Protein AF-A0A7S0F7U5-F1 (afdb_monomer_lite)

Sequence (191 aa):
EGDQEELLRTLERWCGQSCTAPDKFAILKTDSMVLAPDQVLEANNNNRLRIFSIDGSHTAEATYNDMTIAARVLVQDGIVMVDDFFAEGWPGVSEGVMRFFYNQSNLNAGAPLVPFFVGFNKVLFAREEVAGEYIDKLVSEKDVIGDDTMKLKTQTMMGKPVIVMSEEVQCRKRKRSLLPGETCPAGYQCS

Organism: NCBI:txid3032

Secondary structure (DSSP, 8-state):
---HHHHHHHHHHHH-GGGGSTTT-----S-GGG--HHHHHHHTTTPPEEEEEE-S--SHHHHHHHHHHHHHHEEEEEEEEEE-TT-TT-HHHHHHHHHHHHHGGGS--SSPEEEEEEETTEEEEEEHHHHHHHHHHHHHTTTTSS-TTEEEEEEEETTEEEEEEEE------------TTPPPPTT----

Structure (mmCIF, N/CA/C/O backbone):
data_AF-A0A7S0F7U5-F1
#
_entry.id   AF-A0A7S0F7U5-F1
#
loop_
_atom_site.group_PDB
_atom_site.id
_atom_site.type_symbol
_atom_site.label_atom_id
_atom_site.label_alt_id
_atom_site.label_comp_id
_atom_site.label_asym_id
_atom_site.label_entity_id
_atom_site.label_seq_id
_atom_site.pdbx_PDB_ins_code
_atom_site.Cartn_x
_atom_site.Cartn_y
_atom_site.Cartn_z
_atom_site.occupancy
_atom_site.B_iso_or_equiv
_atom_site.auth_seq_id
_atom_site.auth_comp_id
_atom_site.auth_asym_id
_atom_site.auth_atom_id
_atom_site.pdbx_PDB_model_num
ATOM 1 N N . GLU A 1 1 ? 17.660 3.362 -6.157 1.00 58.69 1 GLU A N 1
ATOM 2 C CA . GLU A 1 1 ? 18.216 2.423 -5.160 1.00 58.69 1 GLU A CA 1
ATOM 3 C C . GLU A 1 1 ? 17.606 1.047 -5.392 1.00 58.69 1 GLU A C 1
ATOM 5 O O . GLU A 1 1 ? 16.651 0.955 -6.155 1.00 58.69 1 GLU A O 1
ATOM 10 N N . GLY A 1 2 ? 18.196 -0.004 -4.828 1.00 71.00 2 GLY A N 1
ATOM 11 C CA . GLY A 1 2 ? 17.759 -1.389 -5.012 1.00 71.00 2 GLY A CA 1
ATOM 12 C C . GLY A 1 2 ? 18.927 -2.301 -5.379 1.00 71.00 2 GLY A C 1
ATOM 13 O O . GLY A 1 2 ? 19.623 -2.057 -6.365 1.00 71.00 2 GLY A O 1
ATOM 14 N N . ASP A 1 3 ? 19.136 -3.341 -4.576 1.00 87.12 3 ASP A N 1
ATOM 15 C CA . ASP A 1 3 ? 20.132 -4.383 -4.812 1.00 87.12 3 ASP A CA 1
ATOM 16 C C . ASP A 1 3 ? 19.409 -5.664 -5.248 1.00 87.12 3 ASP A C 1
ATOM 18 O O . ASP A 1 3 ? 18.699 -6.309 -4.473 1.00 87.12 3 ASP A O 1
ATOM 22 N N . GLN A 1 4 ? 19.554 -5.999 -6.531 1.00 89.62 4 GLN A N 1
ATOM 23 C CA . GLN A 1 4 ? 18.909 -7.169 -7.120 1.00 89.62 4 GLN A CA 1
ATOM 24 C C . GLN A 1 4 ? 19.462 -8.478 -6.541 1.00 89.62 4 GLN A C 1
ATOM 26 O O . GLN A 1 4 ? 18.709 -9.441 -6.408 1.00 89.62 4 GLN A O 1
ATOM 31 N N . GLU A 1 5 ? 20.749 -8.530 -6.196 1.00 90.94 5 GLU A N 1
ATOM 32 C CA . GLU A 1 5 ? 21.351 -9.728 -5.610 1.00 90.94 5 GLU A CA 1
ATOM 33 C C . GLU A 1 5 ? 20.807 -9.950 -4.199 1.00 90.94 5 GLU A C 1
ATOM 35 O O . GLU A 1 5 ? 20.401 -11.062 -3.856 1.00 90.94 5 GLU A O 1
ATOM 40 N N . GLU A 1 6 ? 20.701 -8.881 -3.409 1.00 92.06 6 GLU A N 1
ATOM 41 C CA . GLU A 1 6 ? 20.137 -8.944 -2.060 1.00 92.06 6 GLU A CA 1
ATOM 42 C C . GLU A 1 6 ? 18.646 -9.320 -2.063 1.00 92.06 6 GLU A C 1
ATOM 44 O O . GLU A 1 6 ? 18.212 -10.124 -1.229 1.00 92.06 6 GLU A O 1
ATOM 49 N N . LEU A 1 7 ? 17.868 -8.809 -3.026 1.00 90.44 7 LEU A N 1
ATOM 50 C CA . LEU A 1 7 ? 16.468 -9.201 -3.219 1.00 90.44 7 LEU A CA 1
ATOM 51 C C . LEU A 1 7 ? 16.350 -10.706 -3.483 1.00 90.44 7 LEU A C 1
ATOM 53 O O . LEU A 1 7 ? 15.596 -11.401 -2.801 1.00 90.44 7 LEU A O 1
ATOM 57 N N . LEU A 1 8 ? 17.115 -11.221 -4.450 1.00 90.69 8 LEU A N 1
ATOM 58 C CA . LEU A 1 8 ? 17.088 -12.640 -4.808 1.00 90.69 8 LEU A CA 1
ATOM 59 C C . LEU A 1 8 ? 17.532 -13.523 -3.636 1.00 90.69 8 LEU A C 1
ATOM 61 O O . LEU A 1 8 ? 16.884 -14.531 -3.349 1.00 90.69 8 LEU A O 1
ATOM 65 N N . ARG A 1 9 ? 18.571 -13.106 -2.903 1.00 90.44 9 ARG A N 1
ATOM 66 C CA . ARG A 1 9 ? 19.049 -13.796 -1.697 1.00 90.44 9 ARG A CA 1
ATOM 67 C C . ARG A 1 9 ? 17.982 -13.852 -0.604 1.00 90.44 9 ARG A C 1
ATOM 69 O O . ARG A 1 9 ? 17.816 -14.881 0.051 1.00 90.44 9 ARG A O 1
ATOM 76 N N . THR A 1 10 ? 17.254 -12.758 -0.399 1.00 91.25 10 THR A N 1
ATOM 77 C CA . THR A 1 10 ? 16.179 -12.676 0.600 1.00 91.25 10 THR A CA 1
ATOM 78 C C . THR A 1 10 ? 14.993 -13.558 0.216 1.00 91.25 10 THR A C 1
ATOM 80 O O . THR A 1 10 ? 14.479 -14.288 1.066 1.00 91.25 10 THR A O 1
ATOM 83 N N . LEU A 1 11 ? 14.596 -13.556 -1.059 1.00 91.19 11 LEU A N 1
ATOM 84 C CA . LEU A 1 11 ? 13.526 -14.419 -1.565 1.00 91.19 11 LEU A CA 1
ATOM 85 C C . LEU A 1 11 ? 13.870 -15.901 -1.391 1.00 91.19 11 LEU A C 1
ATOM 87 O O . LEU A 1 11 ? 13.073 -16.659 -0.833 1.00 91.19 11 LEU A O 1
ATOM 91 N N . GLU A 1 12 ? 15.077 -16.307 -1.791 1.00 89.56 12 GLU A N 1
ATOM 92 C CA . GLU A 1 12 ? 15.530 -17.689 -1.626 1.00 89.56 12 GLU A CA 1
ATOM 93 C C . GLU A 1 12 ? 15.555 -18.099 -0.148 1.00 89.56 12 GLU A C 1
ATOM 95 O O . GLU A 1 12 ? 15.107 -19.192 0.198 1.00 89.56 12 GLU A O 1
ATOM 100 N N . ARG A 1 13 ? 16.003 -17.206 0.742 1.00 92.19 13 ARG A N 1
ATOM 101 C CA . ARG A 1 13 ? 16.041 -17.467 2.185 1.00 92.19 13 ARG A CA 1
ATOM 102 C C . ARG A 1 13 ? 14.657 -17.722 2.786 1.00 92.19 13 ARG A C 1
ATOM 104 O O . ARG A 1 13 ? 14.538 -18.604 3.633 1.00 92.19 13 ARG A O 1
ATOM 111 N N . TRP A 1 14 ? 13.647 -16.933 2.419 1.00 91.56 14 TRP A N 1
ATOM 112 C CA . TRP A 1 14 ? 12.347 -16.956 3.102 1.00 91.56 14 TRP A CA 1
ATOM 113 C C . TRP A 1 14 ? 11.306 -17.861 2.453 1.00 91.56 14 TRP A C 1
ATOM 115 O O . TRP A 1 14 ? 10.439 -18.369 3.160 1.00 91.56 14 TRP A O 1
ATOM 125 N N . CYS A 1 15 ? 11.378 -18.091 1.142 1.00 88.75 15 CYS A N 1
ATOM 126 C CA . CYS A 1 15 ? 10.391 -18.923 0.454 1.00 88.75 15 CYS A CA 1
ATOM 127 C C . CYS A 1 15 ? 10.995 -19.954 -0.518 1.00 88.75 15 CYS A C 1
ATOM 129 O O . CYS A 1 15 ? 10.269 -20.723 -1.155 1.00 88.75 15 CYS A O 1
ATOM 131 N N . GLY A 1 16 ? 12.328 -20.054 -0.557 1.00 89.31 16 GLY A N 1
ATOM 132 C CA . GLY A 1 16 ? 13.061 -21.063 -1.314 1.00 89.31 16 GLY A CA 1
ATOM 133 C C . GLY A 1 16 ? 13.191 -20.742 -2.803 1.00 89.31 16 GLY A C 1
ATOM 134 O O . GLY A 1 16 ? 12.569 -19.826 -3.337 1.00 89.31 16 GLY A O 1
ATOM 135 N N . GLN A 1 17 ? 13.976 -21.559 -3.508 1.00 83.62 17 GLN A N 1
ATOM 136 C CA . GLN A 1 17 ? 14.249 -21.387 -4.945 1.00 83.62 17 GLN A CA 1
ATOM 137 C C . GLN A 1 17 ? 12.994 -21.449 -5.824 1.00 83.62 17 GLN A C 1
ATOM 139 O O . GLN A 1 17 ? 12.969 -20.906 -6.921 1.00 83.62 17 GLN A O 1
ATOM 144 N N . SER A 1 18 ? 11.923 -22.089 -5.349 1.00 86.81 18 SER A N 1
ATOM 145 C CA . SER A 1 18 ? 10.677 -22.179 -6.114 1.00 86.81 18 SER A CA 1
ATOM 146 C C . SER A 1 18 ? 9.977 -20.829 -6.299 1.00 86.81 18 SER A C 1
ATOM 148 O O . SER A 1 18 ? 9.147 -20.711 -7.195 1.00 86.81 18 SER A O 1
ATOM 150 N N . CYS A 1 19 ? 10.294 -19.823 -5.477 1.00 86.25 19 CYS A N 1
ATOM 151 C CA . CYS A 1 19 ? 9.738 -18.480 -5.608 1.00 86.25 19 CYS A CA 1
ATOM 152 C C . CYS A 1 19 ? 10.358 -17.672 -6.731 1.00 86.25 19 CYS A C 1
ATOM 154 O O . CYS A 1 19 ? 9.681 -16.827 -7.292 1.00 86.25 19 CYS A O 1
ATOM 156 N N . THR A 1 20 ? 11.626 -17.912 -7.058 1.00 86.19 20 THR A N 1
ATOM 157 C CA . THR A 1 20 ? 12.324 -17.192 -8.130 1.00 86.19 20 THR A CA 1
ATOM 158 C C . THR A 1 20 ? 12.076 -17.825 -9.500 1.00 86.19 20 THR A C 1
ATOM 160 O O . THR A 1 20 ? 12.697 -17.433 -10.488 1.00 86.19 20 THR A O 1
ATOM 163 N N . ALA A 1 21 ? 11.159 -18.797 -9.575 1.00 87.31 21 ALA A N 1
ATOM 164 C CA . ALA A 1 21 ? 10.726 -19.396 -10.825 1.00 87.31 21 ALA A CA 1
ATOM 165 C C . ALA A 1 21 ? 10.066 -18.329 -11.729 1.00 87.31 21 ALA A C 1
ATOM 167 O O . ALA A 1 21 ? 9.262 -17.534 -11.233 1.00 87.31 21 ALA A O 1
ATOM 168 N N . PRO A 1 22 ? 10.365 -18.301 -13.043 1.00 83.88 22 PRO A N 1
ATOM 169 C CA . PRO A 1 22 ? 9.882 -17.245 -13.941 1.00 83.88 22 PRO A CA 1
ATOM 170 C C . PRO A 1 22 ? 8.355 -17.117 -14.049 1.00 83.88 22 PRO A C 1
ATOM 172 O O . PRO A 1 22 ? 7.857 -16.068 -14.436 1.00 83.88 22 PRO A O 1
ATOM 175 N N . ASP A 1 23 ? 7.603 -18.172 -13.727 1.00 86.81 23 ASP A N 1
ATOM 176 C CA . ASP A 1 23 ? 6.135 -18.176 -13.705 1.00 86.81 23 ASP A CA 1
ATOM 177 C C . ASP A 1 23 ? 5.541 -17.561 -12.424 1.00 86.81 23 ASP A C 1
ATOM 179 O O . ASP A 1 23 ? 4.348 -17.261 -12.381 1.00 86.81 23 ASP A O 1
ATOM 183 N N . LYS A 1 24 ? 6.362 -17.372 -11.384 1.00 87.19 24 LYS A N 1
ATOM 184 C CA . LYS A 1 24 ? 5.958 -16.855 -10.066 1.00 87.19 24 LYS A CA 1
ATOM 185 C C . LYS A 1 24 ? 6.590 -15.517 -9.713 1.00 87.19 24 LYS A C 1
ATOM 187 O O . LYS A 1 24 ? 6.089 -14.836 -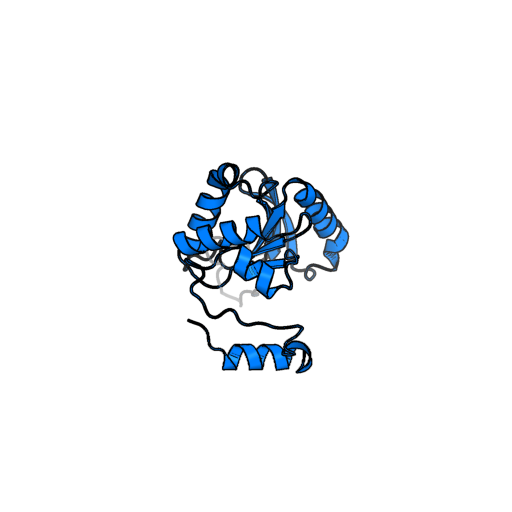8.820 1.00 87.19 24 LYS A O 1
ATOM 192 N N . PHE A 1 25 ? 7.680 -15.149 -10.382 1.00 90.88 25 PHE A N 1
ATOM 193 C CA . PHE A 1 25 ? 8.434 -13.947 -10.073 1.00 90.88 25 PHE A CA 1
ATOM 194 C C . PHE A 1 25 ? 8.944 -13.254 -11.331 1.00 90.88 25 PHE A C 1
ATOM 196 O O . PHE A 1 25 ? 9.586 -13.858 -12.190 1.00 90.88 25 PHE A O 1
ATOM 203 N N . ALA A 1 26 ? 8.695 -11.950 -11.389 1.00 90.19 26 ALA A N 1
ATOM 204 C CA . ALA A 1 26 ? 9.168 -11.065 -12.437 1.00 90.19 26 ALA A CA 1
ATOM 205 C C . ALA A 1 26 ? 9.727 -9.783 -11.812 1.00 90.19 26 ALA A C 1
ATOM 207 O O . ALA A 1 26 ? 9.174 -9.258 -10.846 1.00 90.19 26 ALA A O 1
ATOM 208 N N . ILE A 1 27 ? 10.813 -9.265 -12.390 1.00 91.25 27 ILE A N 1
ATOM 209 C CA . ILE A 1 27 ? 11.371 -7.955 -12.041 1.00 91.25 27 ILE A CA 1
ATOM 210 C C . ILE A 1 27 ? 11.101 -7.006 -13.201 1.00 91.25 27 ILE A C 1
ATOM 212 O O . ILE A 1 27 ? 11.646 -7.171 -14.293 1.00 91.25 27 ILE A O 1
ATOM 216 N N . LEU A 1 28 ? 10.305 -5.975 -12.942 1.00 91.69 28 LEU A N 1
ATOM 217 C CA . LEU A 1 28 ? 10.129 -4.854 -13.856 1.00 91.69 28 LEU A CA 1
ATOM 218 C C . LEU A 1 28 ? 11.135 -3.761 -13.506 1.00 91.69 28 LEU A C 1
ATOM 220 O O . LEU A 1 28 ? 10.914 -2.954 -12.607 1.00 91.69 28 LEU A O 1
ATOM 224 N N . LYS A 1 29 ? 12.268 -3.735 -14.211 1.00 91.56 29 LYS A N 1
ATOM 225 C CA . LYS A 1 29 ? 13.300 -2.713 -14.001 1.00 91.56 29 LYS A CA 1
ATOM 226 C C . LYS A 1 29 ? 12.930 -1.421 -14.729 1.00 91.56 29 LYS A C 1
ATOM 228 O O . LYS A 1 29 ? 13.337 -1.208 -15.869 1.00 91.56 29 LYS A O 1
ATOM 233 N N . THR A 1 30 ? 12.172 -0.562 -14.061 1.00 90.94 30 THR A N 1
ATOM 234 C CA . THR A 1 30 ? 11.801 0.771 -14.549 1.00 90.94 30 THR A CA 1
ATOM 235 C C . THR A 1 30 ? 11.653 1.749 -13.387 1.00 90.94 30 THR A C 1
ATOM 237 O O . THR A 1 30 ? 11.480 1.335 -12.244 1.00 90.94 30 THR A O 1
ATOM 240 N N . ASP A 1 31 ? 11.714 3.045 -13.684 1.00 91.00 31 ASP A N 1
ATOM 241 C CA . ASP A 1 31 ? 11.238 4.083 -12.769 1.00 91.00 31 ASP A CA 1
ATOM 242 C C . ASP A 1 31 ? 9.707 3.984 -12.666 1.00 91.00 31 ASP A C 1
ATOM 244 O O . ASP A 1 31 ? 9.021 3.882 -13.692 1.00 91.00 31 ASP A O 1
ATOM 248 N N . SER A 1 32 ? 9.167 3.978 -11.444 1.00 88.62 32 SER A N 1
ATOM 249 C CA . SER A 1 32 ? 7.722 3.892 -11.235 1.00 88.62 32 SER A CA 1
ATOM 250 C C . SER A 1 32 ? 7.001 5.126 -11.780 1.00 88.62 32 SER A C 1
ATOM 252 O O . SER A 1 32 ? 5.876 5.002 -12.259 1.00 88.62 32 SER A O 1
ATOM 254 N N . MET A 1 33 ? 7.673 6.282 -11.851 1.00 93.75 33 MET A N 1
ATOM 255 C CA . MET A 1 33 ? 7.132 7.525 -12.417 1.00 93.75 33 MET A CA 1
ATOM 256 C C . MET A 1 33 ? 6.761 7.424 -13.900 1.00 93.75 33 MET A C 1
ATOM 258 O O . MET A 1 33 ? 5.997 8.249 -14.401 1.00 93.75 33 MET A O 1
ATOM 262 N N . VAL A 1 34 ? 7.301 6.434 -14.615 1.00 94.69 34 VAL A N 1
ATOM 263 C CA . VAL A 1 34 ? 6.966 6.160 -16.022 1.00 94.69 34 VAL A CA 1
ATOM 264 C C . VAL A 1 34 ? 6.301 4.797 -16.215 1.00 94.69 34 VAL A C 1
ATOM 266 O O . VAL A 1 34 ? 5.977 4.434 -17.345 1.00 94.69 34 VAL A O 1
ATOM 269 N N . LEU A 1 35 ? 6.092 4.041 -15.134 1.00 94.06 35 LEU A N 1
ATOM 270 C CA . LEU A 1 35 ? 5.441 2.739 -15.163 1.00 94.06 35 LEU A CA 1
ATOM 271 C C . LEU A 1 35 ? 3.939 2.915 -15.407 1.00 94.06 35 LEU A C 1
ATOM 273 O O . LEU A 1 35 ? 3.222 3.525 -14.614 1.00 94.06 35 LEU A O 1
ATOM 277 N N . ALA A 1 36 ? 3.444 2.347 -16.502 1.00 94.62 36 ALA A N 1
ATOM 278 C CA . ALA A 1 36 ? 2.022 2.351 -16.804 1.00 94.62 36 ALA A CA 1
ATOM 279 C C . ALA A 1 36 ? 1.294 1.189 -16.095 1.00 94.62 36 ALA A C 1
ATOM 281 O O . ALA A 1 36 ? 1.849 0.093 -15.981 1.00 94.62 36 ALA A O 1
ATOM 282 N N . PRO A 1 37 ? 0.019 1.368 -15.690 1.00 95.50 37 PRO A N 1
ATOM 283 C CA . PRO A 1 37 ? -0.805 0.293 -15.128 1.00 95.50 37 PRO A CA 1
ATOM 284 C C . PRO A 1 37 ? -0.853 -0.972 -15.995 1.00 95.50 37 PRO A C 1
ATOM 286 O O . PRO A 1 37 ? -0.790 -2.077 -15.463 1.00 95.50 37 PRO A O 1
ATOM 289 N N . ASP A 1 38 ? -0.912 -0.820 -17.319 1.00 96.12 38 ASP A N 1
ATOM 290 C CA . ASP A 1 38 ? -0.981 -1.954 -18.245 1.00 96.12 38 ASP A CA 1
ATOM 291 C C . ASP A 1 38 ? 0.293 -2.803 -18.201 1.00 96.12 38 ASP A C 1
ATOM 293 O O . ASP A 1 38 ? 0.203 -4.024 -18.203 1.00 96.12 38 ASP A O 1
ATOM 297 N N . GLN A 1 39 ? 1.469 -2.190 -18.025 1.00 96.06 39 GLN A N 1
ATOM 298 C CA . GLN A 1 39 ? 2.730 -2.930 -17.884 1.00 96.06 39 GLN A CA 1
ATOM 299 C C . GLN A 1 39 ? 2.751 -3.787 -16.610 1.00 96.06 39 GLN A C 1
ATOM 301 O O . GLN A 1 39 ? 3.310 -4.882 -16.602 1.00 96.06 39 GLN A O 1
ATOM 306 N N . VAL A 1 40 ? 2.123 -3.309 -15.530 1.00 95.75 40 VAL A N 1
ATOM 307 C CA . VAL A 1 40 ? 1.974 -4.080 -14.285 1.00 95.75 40 VAL A CA 1
ATOM 308 C C . VAL A 1 40 ? 1.025 -5.260 -14.489 1.00 95.75 40 VAL A C 1
ATOM 310 O O . VAL A 1 40 ? 1.305 -6.362 -14.021 1.00 95.75 40 VAL A O 1
ATOM 313 N N . LEU A 1 41 ? -0.085 -5.049 -15.201 1.00 96.12 41 LEU A N 1
ATOM 314 C CA . LEU A 1 41 ? -1.035 -6.116 -15.514 1.00 96.12 41 LEU A CA 1
ATOM 315 C C . LEU A 1 41 ? -0.407 -7.162 -16.438 1.00 96.12 41 LEU A C 1
ATOM 317 O O . LEU A 1 41 ? -0.502 -8.349 -16.140 1.00 96.12 41 LEU A O 1
ATOM 321 N N . GLU A 1 42 ? 0.275 -6.746 -17.503 1.00 94.88 42 GLU A N 1
ATOM 322 C CA . GLU A 1 42 ? 0.990 -7.630 -18.431 1.00 94.88 42 GLU A CA 1
ATOM 323 C C . GLU A 1 42 ? 1.996 -8.518 -17.692 1.00 94.88 42 GLU A C 1
ATOM 325 O O . GLU A 1 42 ? 2.011 -9.734 -17.888 1.00 94.88 42 GLU A O 1
ATOM 330 N N . ALA A 1 43 ? 2.766 -7.937 -16.767 1.00 92.94 43 ALA A N 1
ATOM 331 C CA . ALA A 1 43 ? 3.704 -8.678 -15.928 1.00 92.94 43 ALA A CA 1
ATOM 332 C C . ALA A 1 43 ? 3.031 -9.693 -14.991 1.00 92.94 43 ALA A C 1
ATOM 334 O O . ALA A 1 43 ? 3.670 -10.651 -14.563 1.00 92.94 43 ALA A O 1
ATOM 335 N N . ASN A 1 44 ? 1.742 -9.509 -14.695 1.00 93.75 44 ASN A N 1
ATOM 336 C CA . ASN A 1 44 ? 0.927 -10.413 -13.890 1.00 93.75 44 ASN A CA 1
ATOM 337 C C . ASN A 1 44 ? -0.073 -11.224 -14.742 1.00 93.75 44 ASN A C 1
ATOM 339 O O . ASN A 1 44 ? -1.192 -11.519 -14.312 1.00 93.75 44 ASN A O 1
ATOM 343 N N . ASN A 1 45 ? 0.305 -11.588 -15.972 1.00 93.31 45 ASN A N 1
ATOM 344 C CA . ASN A 1 45 ? -0.530 -12.373 -16.891 1.00 93.31 45 ASN A CA 1
ATOM 345 C C . ASN A 1 45 ? -1.909 -11.736 -17.154 1.00 93.31 45 ASN A C 1
ATOM 347 O O . ASN A 1 45 ? -2.921 -12.432 -17.243 1.00 93.31 45 ASN A O 1
ATOM 351 N N . ASN A 1 46 ? -1.953 -10.406 -17.239 1.00 95.31 46 ASN A N 1
ATOM 352 C CA . ASN A 1 46 ? -3.154 -9.577 -17.372 1.00 95.31 46 ASN A CA 1
ATOM 353 C C . ASN A 1 46 ? -4.169 -9.719 -16.224 1.00 95.31 46 ASN A C 1
ATOM 355 O O . ASN A 1 46 ? -5.328 -9.325 -16.362 1.00 95.31 46 ASN A O 1
ATOM 359 N N . ASN A 1 47 ? -3.744 -10.250 -15.074 1.00 95.56 47 ASN A N 1
ATOM 360 C CA . ASN A 1 47 ? -4.576 -10.330 -13.881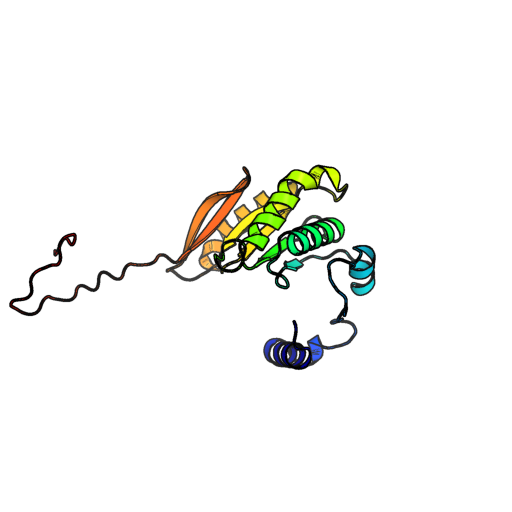 1.00 95.56 47 ASN A CA 1
ATOM 361 C C . ASN A 1 47 ? -4.366 -9.110 -12.986 1.00 95.56 47 ASN A C 1
ATOM 363 O O . ASN A 1 47 ? -3.255 -8.610 -12.805 1.00 95.56 47 ASN A O 1
ATOM 367 N N . ARG A 1 48 ? -5.451 -8.670 -12.355 1.00 96.81 48 ARG A N 1
ATOM 368 C CA . ARG A 1 48 ? -5.417 -7.636 -11.319 1.00 96.81 48 ARG A CA 1
ATOM 369 C C . ARG A 1 48 ? -4.754 -8.149 -10.036 1.00 96.81 48 ARG A C 1
ATOM 371 O O . ARG A 1 48 ? -4.765 -9.346 -9.750 1.00 96.81 48 ARG A O 1
ATOM 378 N N . LEU A 1 49 ? -4.205 -7.230 -9.246 1.00 97.38 49 LEU A N 1
ATOM 379 C CA . LEU A 1 49 ? -3.408 -7.545 -8.059 1.00 97.38 49 LEU A CA 1
ATOM 380 C C . LEU A 1 49 ? -4.262 -7.670 -6.793 1.00 97.38 49 LEU A C 1
ATOM 382 O O . LEU A 1 49 ? -5.165 -6.865 -6.564 1.00 97.38 49 LEU A O 1
ATOM 386 N N . ARG A 1 50 ? -3.938 -8.666 -5.954 1.00 97.75 50 ARG A N 1
ATOM 387 C CA . ARG A 1 50 ? -4.518 -8.868 -4.611 1.00 97.75 50 ARG A CA 1
ATOM 388 C C . ARG A 1 50 ? -3.854 -8.002 -3.546 1.00 97.75 50 ARG A C 1
ATOM 390 O O . ARG A 1 50 ? -4.524 -7.552 -2.624 1.00 97.75 50 ARG A O 1
ATOM 397 N N . ILE A 1 51 ? -2.545 -7.812 -3.662 1.00 97.75 51 ILE A N 1
ATOM 398 C CA . ILE A 1 51 ? -1.723 -7.044 -2.731 1.00 97.75 51 ILE A CA 1
ATOM 399 C C . ILE A 1 51 ? -0.801 -6.154 -3.561 1.00 97.75 51 ILE A C 1
ATOM 401 O O . ILE A 1 51 ? -0.227 -6.618 -4.546 1.00 97.75 51 ILE A O 1
ATOM 405 N N . PHE A 1 52 ? -0.667 -4.893 -3.160 1.00 97.88 52 PHE A N 1
ATOM 406 C CA . PHE A 1 52 ? 0.266 -3.933 -3.739 1.00 97.88 52 PHE A CA 1
ATOM 407 C C . PHE A 1 52 ? 1.041 -3.261 -2.603 1.00 97.88 52 PHE A C 1
ATOM 409 O O . PHE A 1 52 ? 0.429 -2.605 -1.768 1.00 97.88 52 PHE A O 1
ATOM 416 N N . SER A 1 53 ? 2.362 -3.417 -2.553 1.00 97.38 53 SER A N 1
ATOM 417 C CA . SER A 1 53 ? 3.208 -2.751 -1.553 1.00 97.38 53 SER A CA 1
ATOM 418 C C . SER A 1 53 ? 3.894 -1.535 -2.169 1.00 97.38 53 SER A C 1
ATOM 420 O O . SER A 1 53 ? 4.409 -1.630 -3.281 1.00 97.38 53 SER A O 1
ATOM 422 N N . ILE A 1 54 ? 3.907 -0.415 -1.451 1.00 97.25 54 ILE A N 1
ATOM 423 C CA . ILE A 1 54 ? 4.580 0.833 -1.817 1.00 97.25 54 ILE A CA 1
ATOM 424 C C . ILE A 1 54 ? 5.641 1.099 -0.748 1.00 97.25 54 ILE A C 1
ATOM 426 O O . ILE A 1 54 ? 5.305 1.433 0.387 1.00 97.25 54 ILE A O 1
ATOM 430 N N . ASP A 1 55 ? 6.898 0.880 -1.128 1.00 93.38 55 ASP A N 1
ATOM 431 C CA . ASP A 1 55 ? 8.091 0.933 -0.271 1.00 93.38 55 ASP A CA 1
ATOM 432 C C . ASP A 1 55 ? 9.331 1.141 -1.164 1.00 93.38 55 ASP A C 1
ATOM 434 O O . ASP A 1 55 ? 10.113 0.226 -1.417 1.00 93.38 55 ASP A O 1
ATOM 438 N N . GLY A 1 56 ? 9.417 2.296 -1.829 1.00 81.81 56 GLY A N 1
ATOM 439 C CA . GLY A 1 56 ? 10.449 2.515 -2.854 1.00 81.81 56 GLY A CA 1
ATOM 440 C C . GLY A 1 56 ? 11.017 3.925 -2.915 1.00 81.81 56 GLY A C 1
ATOM 441 O O . GLY A 1 56 ? 12.216 4.091 -3.125 1.00 81.81 56 GLY A O 1
ATOM 442 N N . SER A 1 57 ? 10.178 4.947 -2.749 1.00 81.62 57 SER A N 1
ATOM 443 C CA . SER A 1 57 ? 10.593 6.350 -2.759 1.00 81.62 57 SER A CA 1
ATOM 444 C C . SER A 1 57 ? 10.009 7.083 -1.559 1.00 81.62 57 SER A C 1
ATOM 446 O O . SER A 1 57 ? 8.954 6.727 -1.047 1.00 81.62 57 SER A O 1
ATOM 448 N N . HIS A 1 58 ? 10.680 8.156 -1.150 1.00 92.06 58 HIS A N 1
ATOM 449 C CA . HIS A 1 58 ? 10.290 8.992 -0.014 1.00 92.06 58 HIS A CA 1
ATOM 450 C C . HIS A 1 58 ? 9.728 10.356 -0.449 1.00 92.06 58 HIS A C 1
ATOM 452 O O . HIS A 1 58 ? 9.638 11.289 0.354 1.00 92.06 58 HIS A O 1
ATOM 458 N N . THR A 1 59 ? 9.388 10.504 -1.736 1.00 95.94 59 THR A N 1
ATOM 459 C CA . THR A 1 59 ? 8.847 11.746 -2.309 1.00 95.94 59 THR A CA 1
ATOM 460 C C . THR A 1 59 ? 7.332 11.688 -2.485 1.00 95.94 59 THR A C 1
ATOM 462 O O . THR A 1 59 ? 6.736 10.622 -2.675 1.00 95.94 59 THR A O 1
ATOM 465 N N . ALA A 1 60 ? 6.700 12.863 -2.458 1.00 97.75 60 ALA A N 1
ATOM 466 C CA . ALA A 1 60 ? 5.259 12.994 -2.641 1.00 97.75 60 ALA A CA 1
ATOM 467 C C . ALA A 1 60 ? 4.815 12.627 -4.058 1.00 97.75 60 ALA A C 1
ATOM 469 O O . ALA A 1 60 ? 3.772 12.003 -4.237 1.00 97.75 60 ALA A O 1
ATOM 470 N N . GLU A 1 61 ? 5.606 12.995 -5.064 1.00 97.50 61 GLU A N 1
ATOM 471 C CA . GLU A 1 61 ? 5.322 12.741 -6.476 1.00 97.50 61 GLU A CA 1
ATOM 472 C C . GLU A 1 61 ? 5.324 11.241 -6.780 1.00 97.50 61 GLU A C 1
ATOM 474 O O . GLU A 1 61 ? 4.375 10.746 -7.389 1.00 97.50 61 GLU A O 1
ATOM 479 N N . ALA A 1 62 ? 6.341 10.521 -6.296 1.00 96.62 62 ALA A N 1
ATOM 480 C CA . ALA A 1 62 ? 6.445 9.077 -6.480 1.00 96.62 62 ALA A CA 1
ATOM 481 C C . ALA A 1 62 ? 5.321 8.347 -5.745 1.00 96.62 62 ALA A C 1
ATOM 483 O O . ALA A 1 62 ? 4.588 7.580 -6.359 1.00 96.62 62 ALA A O 1
ATOM 484 N N . THR A 1 63 ? 5.090 8.675 -4.472 1.00 97.69 63 THR A N 1
ATOM 485 C CA . THR A 1 63 ? 4.030 8.029 -3.685 1.00 97.69 63 THR A CA 1
ATOM 486 C C . THR A 1 63 ? 2.641 8.270 -4.286 1.00 97.69 63 THR A C 1
ATOM 488 O O . THR A 1 63 ? 1.823 7.355 -4.368 1.00 97.69 63 THR A O 1
ATOM 491 N N . TYR A 1 64 ? 2.361 9.490 -4.759 1.00 97.62 64 TYR A N 1
ATOM 492 C CA . TYR A 1 64 ? 1.115 9.802 -5.465 1.00 97.62 64 TYR A CA 1
ATOM 493 C C . TYR A 1 64 ? 0.942 8.951 -6.733 1.00 97.62 64 TYR A C 1
ATOM 495 O O . TYR A 1 64 ? -0.149 8.434 -7.009 1.00 97.62 64 TYR A O 1
ATOM 503 N N . ASN A 1 65 ? 2.012 8.823 -7.518 1.00 97.31 65 ASN A N 1
ATOM 504 C CA . ASN A 1 65 ? 2.017 8.037 -8.741 1.00 97.31 65 ASN A CA 1
ATOM 505 C C . ASN A 1 65 ? 1.813 6.541 -8.449 1.00 97.31 65 ASN A C 1
ATOM 507 O O . ASN A 1 65 ? 0.946 5.914 -9.057 1.00 97.31 65 ASN A O 1
ATOM 511 N N . ASP A 1 66 ? 2.515 5.997 -7.459 1.00 97.44 66 ASP A N 1
ATOM 512 C CA . ASP A 1 66 ? 2.414 4.591 -7.063 1.00 97.44 66 ASP A CA 1
ATOM 513 C C . ASP A 1 66 ? 1.005 4.256 -6.550 1.00 97.44 66 ASP A C 1
ATOM 515 O O . ASP A 1 66 ? 0.412 3.261 -6.970 1.00 97.44 66 ASP A O 1
ATOM 519 N N . MET A 1 67 ? 0.401 5.134 -5.739 1.00 97.88 67 MET A N 1
ATOM 520 C CA . MET A 1 67 ? -1.003 5.009 -5.321 1.00 97.88 67 MET A CA 1
ATOM 521 C C . MET A 1 67 ? -1.966 5.033 -6.517 1.00 97.88 67 MET A C 1
ATOM 523 O O . MET A 1 67 ? -2.942 4.279 -6.555 1.00 97.88 67 MET A O 1
ATOM 527 N N . THR A 1 68 ? -1.688 5.871 -7.521 1.00 97.12 68 THR A N 1
ATOM 528 C CA . THR A 1 68 ? -2.484 5.959 -8.756 1.00 97.12 68 THR A CA 1
ATOM 529 C C . THR A 1 68 ? -2.398 4.673 -9.579 1.00 97.12 68 THR A C 1
ATOM 531 O O . THR A 1 68 ? -3.422 4.195 -10.078 1.00 97.12 68 THR A O 1
ATOM 534 N N . ILE A 1 69 ? -1.203 4.090 -9.706 1.00 97.06 69 ILE A N 1
ATOM 535 C CA . ILE A 1 69 ? -0.999 2.795 -10.365 1.00 97.06 69 ILE A CA 1
ATOM 536 C C . ILE A 1 69 ? -1.745 1.710 -9.593 1.00 97.06 69 ILE A C 1
ATOM 538 O O . ILE A 1 69 ? -2.573 1.013 -10.185 1.00 97.06 69 ILE A O 1
ATOM 542 N N . ALA A 1 70 ? -1.524 1.618 -8.278 1.00 97.50 70 ALA A N 1
ATOM 543 C CA . ALA A 1 70 ? -2.158 0.634 -7.409 1.00 97.50 70 ALA A CA 1
ATOM 544 C C . ALA A 1 70 ? -3.684 0.668 -7.559 1.00 97.50 70 ALA A C 1
ATOM 546 O O . ALA A 1 70 ? -4.300 -0.353 -7.865 1.00 97.50 70 ALA A O 1
ATOM 547 N N . ALA A 1 71 ? -4.295 1.854 -7.483 1.00 97.38 71 ALA A N 1
ATOM 548 C CA . ALA A 1 71 ? -5.733 2.028 -7.670 1.00 97.38 71 ALA A CA 1
ATOM 549 C C . ALA A 1 71 ? -6.246 1.528 -9.032 1.00 97.38 71 ALA A C 1
ATOM 551 O O . ALA A 1 71 ? -7.398 1.117 -9.134 1.00 97.38 71 ALA A O 1
ATOM 552 N N . ARG A 1 72 ? -5.438 1.534 -10.096 1.00 96.88 72 ARG A N 1
ATOM 553 C CA . ARG A 1 72 ? -5.876 1.084 -11.429 1.00 96.88 72 ARG A CA 1
ATOM 554 C C . ARG A 1 72 ? -5.744 -0.418 -11.635 1.00 96.88 72 ARG A C 1
ATOM 556 O O . ARG A 1 72 ? -6.542 -0.985 -12.383 1.00 96.88 72 ARG A O 1
ATOM 563 N N . VAL A 1 73 ? -4.800 -1.065 -10.958 1.00 97.12 73 VAL A N 1
ATOM 564 C CA . VAL A 1 73 ? -4.468 -2.486 -11.172 1.00 97.12 73 VAL A CA 1
ATOM 565 C C . VAL A 1 73 ? -5.018 -3.422 -10.096 1.00 97.12 73 VAL A C 1
ATOM 567 O O . VAL A 1 73 ? -5.020 -4.636 -10.288 1.00 97.12 73 VAL A O 1
ATOM 570 N N . LEU A 1 74 ? -5.508 -2.890 -8.976 1.00 97.69 74 LEU A N 1
ATOM 571 C CA . LEU A 1 74 ? -6.050 -3.688 -7.875 1.00 97.69 74 LEU A CA 1
ATOM 572 C C . LEU A 1 74 ? -7.373 -4.376 -8.249 1.00 97.69 74 LEU A C 1
ATOM 574 O O . LEU A 1 74 ? -8.179 -3.825 -9.012 1.00 97.69 74 LEU A O 1
ATOM 578 N N . VAL A 1 75 ? -7.620 -5.558 -7.680 1.00 97.25 75 VAL A N 1
ATOM 579 C CA . VAL A 1 75 ? -8.969 -6.154 -7.626 1.00 97.25 75 VAL A CA 1
ATOM 580 C C . VAL A 1 75 ? -9.864 -5.397 -6.631 1.00 97.25 75 VAL A C 1
ATOM 582 O O . VAL A 1 75 ? -9.403 -4.500 -5.922 1.00 97.25 75 VAL A O 1
ATOM 585 N N . GLN A 1 76 ? -11.151 -5.755 -6.571 1.00 96.06 76 GLN A N 1
ATOM 586 C CA . GLN A 1 76 ? -12.102 -5.133 -5.644 1.00 96.06 76 GLN A CA 1
ATOM 587 C C . GLN A 1 76 ? -11.756 -5.410 -4.172 1.00 96.06 76 GLN A C 1
ATOM 589 O O . GLN A 1 76 ? -11.794 -4.503 -3.349 1.00 96.06 76 GLN A O 1
ATOM 594 N N . ASP A 1 77 ? -11.362 -6.643 -3.857 1.00 97.00 77 ASP A N 1
ATOM 595 C CA . ASP A 1 77 ? -10.977 -7.126 -2.525 1.00 97.00 77 ASP A CA 1
ATOM 596 C C . ASP A 1 77 ? -9.446 -7.192 -2.359 1.00 97.00 77 ASP A C 1
ATOM 598 O O . ASP A 1 77 ? -8.880 -8.162 -1.836 1.00 97.00 77 ASP A O 1
ATOM 602 N N . GLY A 1 78 ? -8.757 -6.190 -2.905 1.00 97.94 78 GLY A N 1
ATOM 603 C CA . GLY A 1 78 ? -7.308 -6.072 -2.826 1.00 97.94 78 GLY A CA 1
ATOM 604 C C . GLY A 1 78 ? -6.872 -5.035 -1.799 1.00 97.94 78 GLY A C 1
ATOM 605 O O . GLY A 1 78 ? -7.639 -4.146 -1.423 1.00 97.94 78 GLY A O 1
ATOM 606 N N . ILE A 1 79 ? -5.617 -5.149 -1.366 1.00 98.56 79 ILE A N 1
ATOM 607 C CA . ILE A 1 79 ? -5.019 -4.306 -0.328 1.00 98.56 79 ILE A CA 1
ATOM 608 C C . ILE A 1 79 ? -3.803 -3.574 -0.895 1.00 98.56 79 ILE A C 1
ATOM 610 O O . ILE A 1 79 ? -2.934 -4.190 -1.513 1.00 98.56 79 ILE A O 1
ATOM 614 N N . VAL A 1 80 ? -3.721 -2.271 -0.641 1.00 98.56 80 VAL A N 1
ATOM 615 C CA . VAL A 1 80 ? -2.506 -1.476 -0.848 1.00 98.56 80 VAL A CA 1
ATOM 616 C C . VAL A 1 80 ? -1.845 -1.244 0.505 1.00 98.56 80 VAL A C 1
ATOM 618 O O . VAL A 1 80 ? -2.504 -0.807 1.444 1.00 98.56 80 VAL A O 1
ATOM 621 N N . MET A 1 81 ? -0.560 -1.552 0.616 1.00 98.38 81 MET A N 1
ATOM 622 C CA . MET A 1 81 ? 0.252 -1.361 1.814 1.00 98.38 81 MET A CA 1
ATOM 623 C C . MET A 1 81 ? 1.235 -0.233 1.534 1.00 98.38 81 MET A C 1
ATOM 625 O O . MET A 1 81 ? 2.041 -0.347 0.617 1.00 98.38 81 MET A O 1
ATOM 629 N N . VAL A 1 82 ? 1.160 0.849 2.299 1.00 98.31 82 VAL A N 1
ATOM 630 C CA . VAL A 1 82 ? 2.096 1.972 2.198 1.00 98.31 82 VAL A CA 1
ATOM 631 C C . VAL A 1 82 ? 3.001 1.928 3.417 1.00 98.31 82 VAL A C 1
ATOM 633 O O . VAL A 1 82 ? 2.493 2.014 4.541 1.00 98.31 82 VAL A O 1
ATOM 636 N N . ASP A 1 83 ? 4.305 1.754 3.208 1.00 96.56 83 ASP A N 1
ATOM 637 C CA . ASP A 1 83 ? 5.286 1.899 4.285 1.00 96.56 83 ASP A CA 1
ATOM 638 C C . ASP A 1 83 ? 5.498 3.380 4.609 1.00 96.56 83 ASP A C 1
ATOM 640 O O . ASP A 1 83 ? 5.126 4.252 3.828 1.00 96.56 83 ASP A O 1
ATOM 644 N N . ASP A 1 84 ? 6.061 3.683 5.774 1.00 95.50 84 ASP A N 1
ATOM 645 C CA . ASP A 1 84 ? 6.653 4.996 6.067 1.00 95.50 84 ASP A CA 1
ATOM 646 C C . ASP A 1 84 ? 5.716 6.203 6.106 1.00 95.50 84 ASP A C 1
ATOM 648 O O . ASP A 1 84 ? 6.153 7.345 6.253 1.00 95.50 84 ASP A O 1
ATOM 652 N N . PHE A 1 85 ? 4.404 5.971 6.085 1.00 96.69 85 PHE A N 1
ATOM 653 C CA . PHE A 1 85 ? 3.411 7.043 6.129 1.00 96.69 85 PHE A CA 1
ATOM 654 C C . PHE A 1 85 ? 3.610 7.984 7.330 1.00 96.69 85 PHE A C 1
ATOM 656 O O . PHE A 1 85 ? 3.408 9.186 7.211 1.00 96.69 85 PHE A O 1
ATOM 663 N N . PHE A 1 86 ? 3.978 7.458 8.500 1.00 95.00 86 PHE A N 1
ATOM 664 C CA . PHE A 1 86 ? 4.186 8.261 9.713 1.00 95.00 86 PHE A CA 1
ATOM 665 C C . PHE A 1 86 ? 5.662 8.494 10.047 1.00 95.00 86 PHE A C 1
ATOM 667 O O . PHE A 1 86 ? 5.966 9.020 11.117 1.00 95.00 86 PHE A O 1
ATOM 674 N N . ALA A 1 87 ? 6.577 8.116 9.159 1.00 93.44 87 ALA A N 1
ATOM 675 C CA . ALA A 1 87 ? 7.998 8.258 9.408 1.00 93.44 87 ALA A CA 1
ATOM 676 C C . ALA A 1 87 ? 8.451 9.709 9.194 1.00 93.44 87 ALA A C 1
ATOM 678 O O . ALA A 1 87 ? 8.380 10.259 8.095 1.00 93.44 87 ALA A O 1
ATOM 679 N N . GLU A 1 88 ? 8.980 10.330 10.248 1.00 93.38 88 GLU A N 1
ATOM 680 C CA . GLU A 1 88 ? 9.462 11.719 10.221 1.00 93.38 88 GLU A CA 1
ATOM 681 C C . GLU A 1 88 ? 10.592 11.983 9.213 1.00 93.38 88 GLU A C 1
ATOM 683 O O . GLU A 1 88 ? 10.754 13.114 8.755 1.00 93.38 88 GLU A O 1
ATOM 688 N N . GLY A 1 89 ? 11.362 10.952 8.850 1.00 94.69 89 GLY A N 1
ATOM 689 C CA . GLY A 1 89 ? 12.416 11.043 7.839 1.00 94.69 89 GLY A CA 1
ATOM 690 C C . GLY A 1 89 ? 11.886 11.146 6.408 1.00 94.69 89 GLY A C 1
ATOM 691 O O . GLY A 1 89 ? 12.606 11.619 5.527 1.00 94.69 89 GLY A O 1
ATOM 692 N N . TRP A 1 90 ? 10.630 10.746 6.178 1.00 95.56 90 TRP A N 1
ATOM 693 C CA . TRP A 1 90 ? 10.044 10.565 4.848 1.00 95.56 90 TRP A CA 1
ATOM 694 C C . TRP A 1 90 ? 8.666 11.239 4.719 1.00 95.56 90 TRP A C 1
ATOM 696 O O . TRP A 1 90 ? 7.698 10.623 4.268 1.00 95.56 90 TRP A O 1
ATOM 706 N N . PRO A 1 91 ? 8.545 12.539 5.059 1.00 96.19 91 PRO A N 1
ATOM 707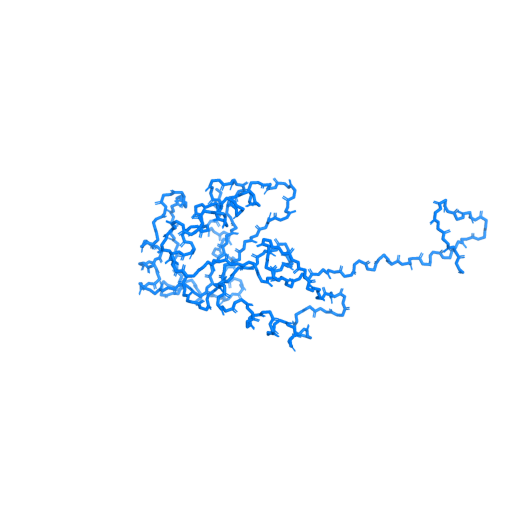 C CA . PRO A 1 91 ? 7.252 13.225 5.102 1.00 96.19 91 PRO A CA 1
ATOM 708 C C . PRO A 1 91 ? 6.538 13.258 3.742 1.00 96.19 91 PRO A C 1
ATOM 710 O O . PRO A 1 91 ? 5.306 13.307 3.699 1.00 96.19 91 PRO A O 1
ATOM 713 N N . GLY A 1 92 ? 7.296 13.180 2.640 1.00 97.75 92 GLY A N 1
ATOM 714 C CA . GLY A 1 92 ? 6.761 13.123 1.282 1.00 97.75 92 GLY A CA 1
ATOM 715 C C . GLY A 1 92 ? 5.824 11.937 1.054 1.00 97.75 92 GLY A C 1
ATOM 716 O O . GLY A 1 92 ? 4.870 12.070 0.295 1.00 97.75 92 GLY A O 1
ATOM 717 N N . VAL A 1 93 ? 6.010 10.819 1.760 1.00 97.75 93 VAL A N 1
ATOM 718 C CA . VAL A 1 93 ? 5.123 9.652 1.648 1.00 97.75 93 VAL A CA 1
ATOM 719 C C . VAL A 1 93 ? 3.702 10.015 2.077 1.00 97.75 93 VAL A C 1
ATOM 721 O O . VAL A 1 93 ? 2.756 9.895 1.294 1.00 97.75 93 VAL A O 1
ATOM 724 N N . SER A 1 94 ? 3.546 10.556 3.290 1.00 97.56 94 SER A N 1
ATOM 725 C CA . SER A 1 94 ? 2.239 11.011 3.781 1.00 97.56 94 SER A CA 1
ATOM 726 C C . SER A 1 94 ? 1.615 12.058 2.859 1.00 97.56 94 SER A C 1
ATOM 728 O O . SER A 1 94 ? 0.428 11.985 2.543 1.00 97.56 94 SER A O 1
ATOM 730 N N . GLU A 1 95 ? 2.421 12.997 2.360 1.00 98.25 95 GLU A N 1
ATOM 731 C CA . GLU A 1 95 ? 1.963 14.045 1.459 1.00 98.25 95 GLU A CA 1
ATOM 732 C C . GLU A 1 95 ? 1.424 13.463 0.145 1.00 98.25 95 GLU A C 1
ATOM 734 O O . GLU A 1 95 ? 0.328 13.829 -0.284 1.00 98.25 95 GLU A O 1
ATOM 739 N N . GLY A 1 96 ? 2.152 12.534 -0.478 1.00 98.19 96 GLY A N 1
ATOM 740 C CA . GLY A 1 96 ? 1.745 11.885 -1.722 1.00 98.19 96 GLY A CA 1
ATOM 741 C C . GLY A 1 96 ? 0.451 11.091 -1.572 1.00 98.19 96 GLY A C 1
ATOM 742 O O . GLY A 1 96 ? -0.451 11.219 -2.406 1.00 98.19 96 GLY A O 1
ATOM 743 N N . VAL A 1 97 ? 0.302 10.352 -0.469 1.00 98.25 97 VAL A N 1
ATOM 744 C CA . VAL A 1 97 ? -0.950 9.645 -0.169 1.00 98.25 97 VAL A CA 1
ATOM 745 C C . VAL A 1 97 ? -2.104 10.623 0.052 1.00 98.25 97 VAL A C 1
ATOM 747 O O . VAL A 1 97 ? -3.190 10.403 -0.481 1.00 98.25 97 VAL A O 1
ATOM 750 N N . MET A 1 98 ? -1.902 11.720 0.788 1.00 98.00 98 MET A N 1
ATOM 751 C CA . MET A 1 98 ? -2.955 12.722 0.994 1.00 98.00 98 MET A CA 1
ATOM 752 C C . MET A 1 98 ? -3.354 13.398 -0.324 1.00 98.00 98 MET A C 1
ATOM 754 O O . MET A 1 98 ? -4.545 13.546 -0.602 1.00 98.00 98 MET A O 1
ATOM 758 N N . ARG A 1 99 ? -2.382 13.757 -1.175 1.00 97.88 99 ARG A N 1
ATOM 759 C CA . ARG A 1 99 ? -2.639 14.277 -2.529 1.00 97.88 99 ARG A CA 1
ATOM 760 C C . ARG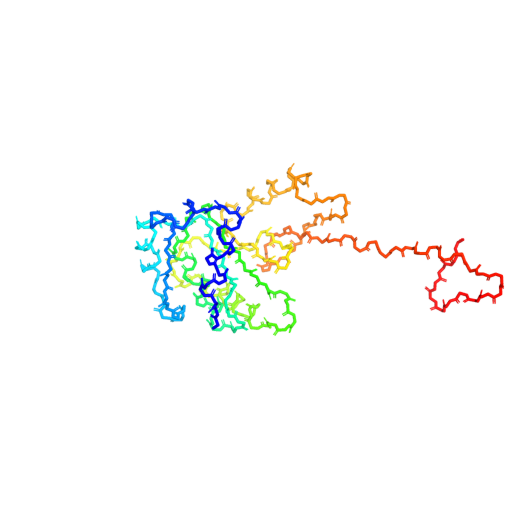 A 1 99 ? -3.463 13.277 -3.342 1.00 97.88 99 ARG A C 1
ATOM 762 O O . ARG A 1 99 ? -4.433 13.682 -3.980 1.00 97.88 99 ARG A O 1
ATOM 769 N N . PHE A 1 100 ? -3.121 11.990 -3.299 1.00 98.00 100 PHE A N 1
ATOM 770 C CA . PHE A 1 100 ? -3.881 10.943 -3.981 1.00 98.00 100 PHE A CA 1
ATOM 771 C C . PHE A 1 100 ? -5.305 10.864 -3.430 1.00 98.00 100 PHE A C 1
ATOM 773 O O . PHE A 1 100 ? -6.262 10.937 -4.198 1.00 98.00 100 PHE A O 1
ATOM 780 N N . PHE A 1 101 ? -5.457 10.802 -2.106 1.00 97.25 101 PHE A N 1
ATOM 781 C CA . PHE A 1 101 ? -6.749 10.642 -1.447 1.00 97.25 101 PHE A CA 1
ATOM 782 C C . PHE A 1 101 ? -7.754 11.731 -1.847 1.00 97.25 101 PHE A C 1
ATOM 784 O O . PHE A 1 101 ? -8.923 11.425 -2.074 1.00 97.25 101 PHE A O 1
ATOM 791 N N . TYR A 1 102 ? -7.303 12.981 -1.989 1.00 95.44 102 TYR A N 1
ATOM 792 C CA . TYR A 1 102 ? -8.160 14.094 -2.408 1.00 95.44 102 TYR A CA 1
ATOM 793 C C . TYR A 1 102 ? -8.422 14.163 -3.920 1.00 95.44 102 TYR A C 1
ATOM 795 O O . TYR A 1 102 ? -9.391 14.797 -4.330 1.00 95.44 102 TYR A O 1
ATOM 803 N N . ASN A 1 103 ? -7.594 13.523 -4.751 1.00 96.31 103 ASN A N 1
ATOM 804 C CA . ASN A 1 103 ? -7.714 13.571 -6.214 1.00 96.31 103 ASN A CA 1
ATOM 805 C C . ASN A 1 103 ? -8.247 12.274 -6.841 1.00 96.31 103 ASN A C 1
ATOM 807 O O . ASN A 1 103 ? -8.571 12.258 -8.029 1.00 96.31 103 ASN A O 1
ATOM 811 N N . GLN A 1 104 ? -8.360 11.188 -6.073 1.00 95.50 104 GLN A N 1
ATOM 812 C CA . GLN A 1 104 ? -8.681 9.858 -6.595 1.00 95.50 104 GLN A CA 1
ATOM 813 C C . GLN A 1 104 ? -10.042 9.760 -7.297 1.00 95.50 104 GLN A C 1
ATOM 815 O O . GLN A 1 104 ? -10.201 8.950 -8.210 1.00 95.50 104 GLN A O 1
ATOM 820 N N . SER A 1 105 ? -11.002 10.617 -6.938 1.00 92.00 105 SER A N 1
ATOM 821 C CA . SER A 1 105 ? -12.302 10.711 -7.613 1.00 92.00 105 SER A CA 1
ATOM 822 C C . SER A 1 105 ? -12.180 11.055 -9.104 1.00 92.00 105 SER A C 1
ATOM 824 O O . SER A 1 105 ? -13.066 10.709 -9.880 1.00 92.00 105 SER A O 1
ATOM 826 N N . ASN A 1 106 ? -11.069 11.666 -9.525 1.00 91.06 106 ASN A N 1
ATOM 827 C CA . ASN A 1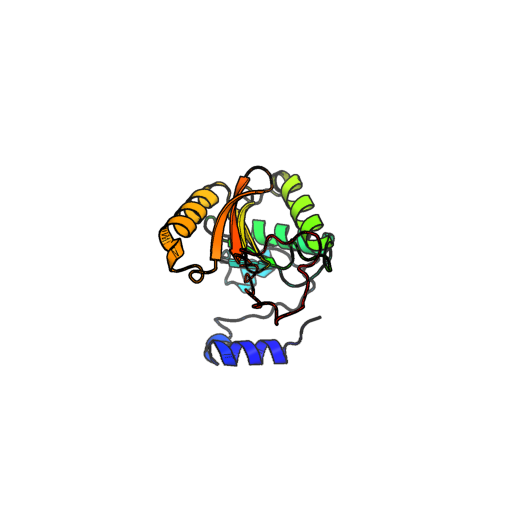 106 ? -10.803 12.031 -10.917 1.00 91.06 106 ASN A CA 1
ATOM 828 C C . ASN A 1 106 ? -10.120 10.912 -11.727 1.00 91.06 106 ASN A C 1
ATOM 830 O O . ASN A 1 106 ? -9.937 11.055 -12.935 1.00 91.06 106 ASN A O 1
ATOM 834 N N . LEU A 1 107 ? -9.697 9.810 -11.093 1.00 85.12 107 LEU A N 1
ATOM 835 C CA . LEU A 1 107 ? -8.817 8.813 -11.720 1.00 85.12 107 LEU A CA 1
ATOM 836 C C . LEU A 1 107 ? -9.548 7.719 -12.513 1.00 85.12 107 LEU A C 1
ATOM 838 O O . LEU A 1 107 ? -8.867 6.922 -13.161 1.00 85.12 107 LEU A O 1
ATOM 842 N N . ASN A 1 108 ? -10.889 7.667 -12.470 1.00 85.31 108 ASN A N 1
ATOM 843 C CA . ASN A 1 108 ? -11.716 6.601 -13.063 1.00 85.31 108 ASN A CA 1
ATOM 844 C C . ASN A 1 108 ? -11.187 5.186 -12.742 1.00 85.31 108 ASN A C 1
ATOM 846 O O . ASN A 1 108 ? -11.124 4.316 -13.607 1.00 85.31 108 ASN A O 1
ATOM 850 N N . ALA A 1 109 ? -10.768 4.966 -11.493 1.00 86.00 109 ALA A N 1
ATOM 851 C CA . ALA A 1 109 ? -10.040 3.769 -11.065 1.00 86.00 109 ALA A CA 1
ATOM 852 C C . ALA A 1 109 ? -10.884 2.807 -10.202 1.00 86.00 109 ALA A C 1
ATOM 854 O O . ALA A 1 109 ? -10.324 2.002 -9.463 1.00 86.00 109 ALA A O 1
ATOM 855 N N . GLY A 1 110 ? -12.217 2.887 -10.274 1.00 87.19 110 GLY A N 1
ATOM 856 C CA . GLY A 1 110 ? -13.146 2.134 -9.419 1.00 87.19 110 GLY A CA 1
ATOM 857 C C . GLY A 1 110 ? -13.488 2.863 -8.115 1.00 87.19 110 GLY A C 1
ATOM 858 O O . GLY A 1 110 ? -13.325 4.080 -8.026 1.00 87.19 110 GLY A O 1
ATOM 859 N N . ALA A 1 111 ? -13.974 2.122 -7.113 1.00 92.25 111 ALA A N 1
ATOM 860 C CA . ALA A 1 111 ? -14.306 2.686 -5.804 1.00 92.25 111 ALA A CA 1
ATOM 861 C C . ALA A 1 111 ? -13.066 3.315 -5.126 1.00 92.25 111 ALA A C 1
ATOM 863 O O . ALA A 1 111 ? -11.951 2.810 -5.323 1.00 92.25 111 ALA A O 1
ATOM 864 N N . PRO A 1 112 ? -13.226 4.384 -4.325 1.00 96.50 112 PRO A N 1
ATOM 865 C CA . PRO A 1 112 ? -12.112 5.026 -3.631 1.00 96.50 112 PRO A CA 1
ATOM 866 C C . PRO A 1 112 ? -11.320 4.045 -2.762 1.00 96.50 112 PRO A C 1
ATOM 868 O O . PRO A 1 112 ? -11.894 3.144 -2.150 1.00 96.50 112 PRO A O 1
ATOM 871 N N . LEU A 1 113 ? -10.004 4.234 -2.685 1.00 98.19 113 LEU A N 1
ATOM 872 C CA . LEU A 1 113 ? -9.165 3.592 -1.683 1.00 98.19 113 LEU A CA 1
ATOM 873 C C . LEU A 1 113 ? -9.234 4.390 -0.379 1.00 98.19 113 LEU A C 1
ATOM 875 O O . LEU A 1 113 ? -9.044 5.611 -0.360 1.00 98.19 113 LEU A O 1
ATOM 879 N N . VAL A 1 114 ? -9.494 3.684 0.716 1.00 98.25 114 VAL A N 1
ATOM 880 C CA . VAL A 1 114 ? -9.619 4.245 2.063 1.00 98.25 114 VAL A CA 1
ATOM 881 C C . VAL A 1 114 ? -8.740 3.476 3.047 1.00 98.25 114 VAL A C 1
ATOM 883 O O . VAL A 1 114 ? -8.574 2.264 2.879 1.00 98.25 114 VAL A O 1
ATOM 886 N N . PRO A 1 115 ? -8.167 4.147 4.061 1.00 98.38 115 PRO A N 1
ATOM 887 C CA . PRO A 1 115 ? -7.381 3.468 5.079 1.00 98.38 115 PRO A CA 1
ATOM 888 C C . PRO A 1 115 ? -8.299 2.610 5.951 1.00 98.38 115 PRO A C 1
ATOM 890 O O . PRO A 1 115 ? -9.392 3.043 6.313 1.00 98.38 115 PRO A O 1
ATOM 893 N N . PHE A 1 116 ? -7.841 1.415 6.316 1.00 98.06 116 PHE A N 1
ATOM 894 C CA . PHE A 1 116 ? -8.568 0.531 7.234 1.00 98.06 116 PHE A CA 1
ATOM 895 C C . PHE A 1 116 ? -7.691 -0.024 8.362 1.00 98.06 116 PHE A C 1
ATOM 897 O O . PHE A 1 116 ? -8.220 -0.406 9.407 1.00 98.06 116 PHE A O 1
ATOM 904 N N . PHE A 1 117 ? -6.360 0.005 8.213 1.00 97.19 117 PHE A N 1
ATOM 905 C CA . PHE A 1 117 ? -5.430 -0.385 9.271 1.00 97.19 117 PHE A CA 1
ATOM 906 C C . PHE A 1 117 ? -4.153 0.469 9.297 1.00 97.19 117 PHE A C 1
ATOM 908 O O . PHE A 1 117 ? -3.649 0.880 8.253 1.00 97.19 117 PHE A O 1
ATOM 915 N N . VAL A 1 118 ? -3.627 0.710 10.499 1.00 96.38 118 VAL A N 1
ATOM 916 C CA . VAL A 1 118 ? -2.334 1.351 10.779 1.00 96.38 118 VAL A CA 1
ATOM 917 C C . VAL A 1 118 ? -1.592 0.499 11.802 1.00 96.38 118 VAL A C 1
ATOM 919 O O . VAL A 1 118 ? -2.101 0.264 12.896 1.00 96.38 118 VAL A O 1
ATOM 922 N N . GLY A 1 119 ? -0.375 0.078 11.488 1.00 91.75 119 GLY A N 1
ATOM 923 C CA . GLY A 1 119 ? 0.448 -0.718 12.396 1.00 91.75 119 GLY A CA 1
ATOM 924 C C . GLY A 1 119 ? 1.727 -1.185 11.719 1.00 91.75 119 GLY A C 1
ATOM 925 O O . GLY A 1 119 ? 1.813 -1.167 10.497 1.00 91.75 119 GLY A O 1
ATOM 926 N N . PHE A 1 120 ? 2.734 -1.583 12.501 1.00 87.69 120 PHE A N 1
ATOM 927 C CA . PHE A 1 120 ? 4.037 -2.025 11.971 1.00 87.69 120 PHE A CA 1
ATOM 928 C C . PHE A 1 120 ? 4.664 -1.031 10.969 1.00 87.69 120 PHE A C 1
ATOM 930 O O . PHE A 1 120 ? 5.210 -1.439 9.946 1.00 87.69 120 PHE A O 1
ATOM 937 N N . ASN A 1 121 ? 4.535 0.273 11.253 1.00 90.12 121 ASN A N 1
ATOM 938 C CA . ASN A 1 121 ? 4.961 1.382 10.384 1.00 90.12 121 ASN A CA 1
ATOM 939 C C . ASN A 1 121 ? 4.243 1.469 9.016 1.00 90.12 121 ASN A C 1
ATOM 941 O O . ASN A 1 121 ? 4.641 2.237 8.150 1.00 90.12 121 ASN A O 1
ATOM 945 N N . LYS A 1 122 ? 3.142 0.734 8.834 1.00 94.62 122 LYS A N 1
ATOM 946 C CA . LYS A 1 122 ? 2.393 0.664 7.575 1.00 94.62 122 LYS A CA 1
ATOM 947 C C . LYS A 1 122 ? 0.986 1.209 7.722 1.00 94.62 122 LYS A C 1
ATOM 949 O O . LYS A 1 122 ? 0.363 1.097 8.782 1.00 94.62 122 LYS A O 1
ATOM 954 N N . VAL A 1 123 ? 0.466 1.739 6.621 1.00 97.81 123 VAL A N 1
ATOM 955 C CA . VAL A 1 123 ? -0.954 2.055 6.456 1.00 97.81 123 VAL A CA 1
ATOM 956 C C . VAL A 1 123 ? -1.511 1.207 5.328 1.00 97.81 123 VAL A C 1
ATOM 958 O O . VAL A 1 123 ? -0.980 1.183 4.219 1.00 97.81 123 VAL A O 1
ATOM 961 N N . LEU A 1 124 ? -2.582 0.486 5.631 1.00 98.38 124 LEU A N 1
ATOM 962 C CA . LEU A 1 124 ? -3.248 -0.415 4.706 1.00 98.38 124 LEU A CA 1
ATOM 963 C C . LEU A 1 124 ? -4.524 0.244 4.191 1.00 98.38 124 LEU A C 1
ATOM 965 O O . LEU A 1 124 ? -5.346 0.738 4.970 1.00 98.38 124 LEU A O 1
ATOM 969 N N . PHE A 1 125 ? -4.688 0.204 2.874 1.00 98.62 125 PHE A N 1
ATOM 970 C CA . PHE A 1 125 ? -5.822 0.747 2.146 1.00 98.62 125 PHE A CA 1
ATOM 971 C C . PHE A 1 125 ? -6.552 -0.358 1.394 1.00 98.62 125 PHE A C 1
ATOM 973 O O . PHE A 1 125 ? -5.937 -1.285 0.869 1.00 98.62 125 PHE A O 1
ATOM 980 N N . ALA A 1 126 ? -7.867 -0.232 1.303 1.00 98.44 126 ALA A N 1
ATOM 981 C CA . ALA A 1 126 ? -8.722 -1.105 0.511 1.00 98.44 126 ALA A CA 1
ATOM 982 C C . ALA A 1 126 ? -9.798 -0.273 -0.181 1.00 98.44 126 ALA A C 1
ATOM 984 O O . ALA A 1 126 ? -9.969 0.909 0.129 1.00 98.44 126 ALA A O 1
ATOM 985 N N . ARG A 1 127 ? -10.542 -0.881 -1.110 1.00 97.81 127 ARG A N 1
ATOM 986 C CA . ARG A 1 127 ? -11.732 -0.231 -1.669 1.00 97.81 127 ARG A CA 1
ATOM 987 C C . ARG A 1 127 ? -12.719 0.074 -0.549 1.00 97.81 127 ARG A C 1
ATOM 989 O O . ARG A 1 127 ? -12.936 -0.757 0.330 1.00 97.81 127 ARG A O 1
ATOM 996 N N . GLU A 1 128 ? -13.336 1.248 -0.609 1.00 96.75 128 GLU A N 1
ATOM 997 C CA . GLU A 1 128 ? -14.293 1.720 0.395 1.00 96.75 128 GLU A CA 1
ATOM 998 C C . GLU A 1 128 ? -15.387 0.694 0.707 1.00 96.75 128 GLU A C 1
ATOM 1000 O O . GLU A 1 128 ? -15.736 0.500 1.867 1.00 96.75 128 GLU A O 1
ATOM 1005 N N . GLU A 1 129 ? -15.862 -0.010 -0.317 1.00 96.06 129 GLU A N 1
ATOM 1006 C CA . GLU A 1 129 ? -16.916 -1.019 -0.209 1.00 96.06 129 GLU A CA 1
ATOM 1007 C C . GLU A 1 129 ? -16.530 -2.233 0.652 1.00 96.06 129 GLU A C 1
ATOM 1009 O O . GLU A 1 129 ? -17.403 -2.817 1.282 1.00 96.06 129 GLU A O 1
ATOM 1014 N N . VAL A 1 130 ? -15.243 -2.602 0.707 1.00 97.50 130 VAL A N 1
ATOM 1015 C CA . VAL A 1 130 ? -14.759 -3.799 1.429 1.00 97.50 130 VAL A CA 1
ATOM 1016 C C . VAL A 1 130 ? -13.969 -3.463 2.697 1.00 97.50 130 VAL A C 1
ATOM 1018 O O . VAL A 1 130 ? -13.679 -4.346 3.500 1.00 97.50 130 VAL A O 1
ATOM 1021 N N . ALA A 1 131 ? -13.614 -2.193 2.909 1.00 97.38 131 ALA A N 1
ATOM 1022 C CA . ALA A 1 131 ? -12.801 -1.767 4.049 1.00 97.38 131 ALA A CA 1
ATOM 1023 C C . ALA A 1 131 ? -13.430 -2.140 5.404 1.00 97.38 131 ALA A C 1
ATOM 1025 O O . ALA A 1 131 ? -12.717 -2.549 6.319 1.00 97.38 131 ALA A O 1
ATOM 1026 N N . GLY A 1 132 ? -14.762 -2.055 5.516 1.00 96.94 132 GLY A N 1
ATOM 1027 C CA . GLY A 1 132 ? -15.497 -2.475 6.714 1.00 96.94 132 GLY A CA 1
ATOM 1028 C C . GLY A 1 132 ? -15.323 -3.963 7.027 1.00 96.94 132 GLY A C 1
ATOM 1029 O O . GLY A 1 132 ? -15.050 -4.315 8.169 1.00 96.94 132 GLY A O 1
ATOM 1030 N N . GLU A 1 133 ? -15.365 -4.827 6.009 1.00 96.69 133 GLU A N 1
ATOM 1031 C CA . GLU A 1 133 ? -15.173 -6.271 6.190 1.00 96.69 133 GLU A CA 1
ATOM 1032 C C . GLU A 1 133 ? -13.766 -6.608 6.694 1.00 96.69 133 GLU A C 1
ATOM 1034 O O . GLU A 1 133 ? -13.591 -7.523 7.501 1.00 96.69 133 GLU A O 1
ATOM 1039 N N . TYR A 1 134 ? -12.744 -5.873 6.242 1.00 96.31 134 TYR A N 1
ATOM 1040 C CA . TYR A 1 134 ? -11.392 -6.047 6.771 1.00 96.31 134 TYR A CA 1
ATOM 1041 C C . TYR A 1 134 ? -11.275 -5.578 8.215 1.00 96.31 134 TYR A C 1
ATOM 1043 O O . TYR A 1 134 ? -10.650 -6.269 9.014 1.00 96.31 134 TYR A O 1
ATOM 1051 N N . ILE A 1 135 ? -11.896 -4.451 8.570 1.00 95.38 135 ILE A N 1
ATOM 1052 C CA . ILE A 1 135 ? -11.946 -3.977 9.959 1.00 95.38 135 ILE A CA 1
ATOM 1053 C C . ILE A 1 135 ? -12.596 -5.031 10.859 1.00 95.38 135 ILE A C 1
ATOM 1055 O O . ILE A 1 135 ? -12.023 -5.382 11.890 1.00 95.38 135 ILE A O 1
ATOM 1059 N N . ASP A 1 136 ? -13.740 -5.580 10.449 1.00 94.19 136 ASP A N 1
ATOM 1060 C CA . ASP A 1 136 ? -14.458 -6.597 11.219 1.00 94.19 136 ASP A CA 1
ATOM 1061 C C . ASP A 1 136 ? -13.604 -7.854 11.422 1.00 94.19 136 ASP A C 1
ATOM 1063 O O . ASP A 1 136 ? -13.498 -8.356 12.545 1.00 94.19 136 ASP A O 1
ATOM 1067 N N . LYS A 1 137 ? -12.917 -8.317 10.368 1.00 92.81 137 LYS A N 1
ATOM 1068 C CA . LYS A 1 137 ? -11.993 -9.459 10.450 1.00 92.81 137 LYS A CA 1
ATOM 1069 C C . LYS A 1 137 ? -10.837 -9.198 11.411 1.00 92.81 137 LYS A C 1
ATOM 1071 O O . LYS A 1 137 ? -10.596 -10.023 12.290 1.00 92.81 137 LYS A O 1
ATOM 1076 N N . LEU A 1 138 ? -10.178 -8.040 11.300 1.00 90.56 138 LEU A N 1
ATOM 1077 C CA . LEU A 1 138 ? -9.071 -7.645 12.182 1.00 90.56 138 LEU A CA 1
ATOM 1078 C C . LEU A 1 138 ? -9.497 -7.623 13.656 1.00 90.56 138 LEU A C 1
ATOM 1080 O O . LEU A 1 138 ? -8.739 -8.029 14.532 1.00 90.56 138 LEU A O 1
ATOM 1084 N N . VAL A 1 139 ? -10.717 -7.163 13.940 1.00 87.81 139 VAL A N 1
ATOM 1085 C CA . VAL A 1 139 ? -11.262 -7.138 15.303 1.00 87.81 139 VAL A CA 1
ATOM 1086 C C . VAL A 1 139 ? -11.623 -8.545 15.788 1.00 87.81 139 VAL A C 1
ATOM 1088 O O . VAL A 1 139 ? -11.353 -8.871 16.946 1.00 87.81 139 VAL A O 1
ATOM 1091 N N . SER A 1 140 ? -12.211 -9.386 14.930 1.00 86.88 140 SER A N 1
ATOM 1092 C CA . SER A 1 140 ? -12.599 -10.756 15.295 1.00 86.88 140 SER A CA 1
ATOM 1093 C C . SER A 1 140 ? -11.409 -11.695 15.504 1.00 86.88 140 SER A C 1
ATOM 1095 O O . SER A 1 140 ? -11.486 -12.597 16.333 1.00 86.88 140 SER A O 1
ATOM 1097 N N . GLU A 1 141 ? -10.302 -11.456 14.800 1.00 82.94 141 GLU A N 1
ATOM 1098 C CA . GLU A 1 141 ? -9.092 -12.286 14.828 1.00 82.94 141 GLU A CA 1
ATOM 1099 C C . GLU A 1 141 ? -7.951 -11.620 15.611 1.00 82.94 141 GLU A C 1
ATOM 1101 O O . GLU A 1 141 ? -6.780 -11.919 15.396 1.00 82.94 141 GLU A O 1
ATOM 1106 N N . LYS A 1 142 ? -8.275 -10.724 16.551 1.00 72.19 142 LYS A N 1
ATOM 1107 C CA . LYS A 1 142 ? -7.288 -9.971 17.345 1.00 72.19 142 LYS A CA 1
ATOM 1108 C C . LYS A 1 142 ? -6.214 -10.848 18.010 1.00 72.19 142 LYS A C 1
ATOM 1110 O O . LYS A 1 142 ? -5.090 -10.397 18.166 1.00 72.19 142 LYS A O 1
ATOM 1115 N N . ASP A 1 143 ? -6.550 -12.090 18.366 1.00 69.25 143 ASP A N 1
ATOM 1116 C CA . ASP A 1 143 ? -5.645 -13.022 19.052 1.00 69.25 143 ASP A CA 1
ATOM 1117 C C . ASP A 1 143 ? -4.590 -13.624 18.095 1.00 69.25 143 ASP A C 1
ATOM 1119 O O . ASP A 1 143 ? -3.645 -14.275 18.531 1.00 69.25 143 ASP A O 1
ATOM 1123 N N . VAL A 1 144 ? -4.749 -13.411 16.783 1.00 70.00 144 VAL A N 1
ATOM 1124 C CA . VAL A 1 144 ? -3.785 -13.770 15.727 1.00 70.00 144 VAL A CA 1
ATOM 1125 C C . VAL A 1 144 ? -2.872 -12.581 15.387 1.00 70.00 144 VAL A C 1
ATOM 1127 O O . VAL A 1 144 ? -1.782 -12.760 14.842 1.00 70.00 144 VAL A O 1
ATOM 1130 N N . ILE A 1 145 ? -3.304 -11.356 15.702 1.00 64.12 145 ILE A N 1
ATOM 1131 C CA . ILE A 1 145 ? -2.701 -10.102 15.241 1.00 64.12 145 ILE A CA 1
ATOM 1132 C C . ILE A 1 145 ? -1.973 -9.438 16.414 1.00 64.12 145 ILE A C 1
ATOM 1134 O O . ILE A 1 145 ? -2.458 -8.485 17.021 1.00 64.12 145 ILE A O 1
ATOM 1138 N N . GLY A 1 146 ? -0.786 -9.962 16.717 1.00 62.25 146 GLY A N 1
ATOM 1139 C CA . GLY A 1 146 ? 0.087 -9.466 17.783 1.00 62.25 146 GLY A CA 1
ATOM 1140 C C . GLY A 1 146 ? 0.135 -10.384 19.003 1.00 62.25 146 GLY A C 1
ATOM 1141 O O . GLY A 1 146 ? -0.467 -11.453 19.024 1.00 62.25 146 GLY A O 1
ATOM 1142 N N . ASP A 1 147 ? 0.906 -9.978 20.007 1.00 67.69 147 ASP A N 1
ATOM 1143 C CA . ASP A 1 147 ? 0.921 -10.616 21.323 1.00 67.69 147 ASP A CA 1
ATOM 1144 C C . ASP A 1 147 ? 0.119 -9.780 22.341 1.00 67.69 147 ASP A C 1
ATOM 1146 O O . ASP A 1 147 ? -0.442 -8.732 22.009 1.00 67.69 147 ASP A O 1
ATOM 1150 N N . ASP A 1 148 ? 0.096 -10.215 23.603 1.00 68.06 148 ASP A N 1
ATOM 1151 C CA . ASP A 1 148 ? -0.613 -9.538 24.700 1.00 68.06 148 ASP A CA 1
ATOM 1152 C C . ASP A 1 148 ? -0.186 -8.069 24.924 1.00 68.06 148 ASP A C 1
ATOM 1154 O O . ASP A 1 148 ? -0.827 -7.342 25.690 1.00 68.06 148 ASP A O 1
ATOM 1158 N N . THR A 1 149 ? 0.904 -7.610 24.298 1.00 68.88 149 THR A N 1
ATOM 1159 C CA . THR A 1 149 ? 1.394 -6.230 24.399 1.00 68.88 149 THR A CA 1
ATOM 1160 C C . THR A 1 149 ? 0.783 -5.295 23.355 1.00 68.88 149 THR A C 1
ATOM 1162 O O . THR A 1 149 ? 0.868 -4.072 23.507 1.00 68.88 149 THR A O 1
ATOM 1165 N N . MET A 1 150 ? 0.126 -5.825 22.320 1.00 73.88 150 MET A N 1
ATOM 1166 C CA . MET A 1 150 ? -0.473 -5.021 21.257 1.00 73.88 150 MET A CA 1
ATOM 1167 C C . MET A 1 150 ? -1.932 -4.681 21.562 1.00 73.88 150 MET A C 1
ATOM 1169 O O . MET A 1 150 ? -2.739 -5.524 21.947 1.00 73.88 150 MET A O 1
ATOM 1173 N N . LYS A 1 151 ? -2.301 -3.410 21.364 1.00 80.12 151 LYS A N 1
ATOM 1174 C CA . LYS A 1 151 ? -3.690 -2.951 21.483 1.00 80.12 151 LYS A CA 1
ATOM 1175 C C . LYS A 1 151 ? -4.213 -2.485 20.139 1.00 80.12 151 LYS A C 1
ATOM 1177 O O . LYS A 1 151 ? -3.643 -1.579 19.534 1.00 80.12 151 LYS A O 1
ATOM 1182 N N . LEU A 1 152 ? -5.348 -3.052 19.741 1.00 86.81 152 LEU A N 1
ATOM 1183 C CA . LEU A 1 152 ? -6.158 -2.561 18.634 1.00 86.81 152 LEU A CA 1
ATOM 1184 C C . LEU A 1 152 ? -7.099 -1.468 19.142 1.00 86.81 152 LEU A C 1
ATOM 1186 O O . LEU A 1 152 ? -7.810 -1.646 20.134 1.00 86.81 152 LEU A O 1
ATOM 1190 N N . LYS A 1 153 ? -7.096 -0.323 18.468 1.00 90.06 153 LYS A N 1
ATOM 1191 C CA . LYS A 1 153 ? -7.995 0.798 18.744 1.00 90.06 153 LYS A CA 1
ATOM 1192 C C . LYS A 1 153 ? -8.601 1.282 17.443 1.00 90.06 153 LYS A C 1
ATOM 1194 O O . LYS A 1 153 ? -7.883 1.489 16.473 1.00 90.06 153 LYS A O 1
ATOM 1199 N N . THR A 1 154 ? -9.897 1.546 17.440 1.00 93.50 154 THR A N 1
ATOM 1200 C CA . THR A 1 154 ? -10.525 2.239 16.316 1.00 93.50 154 THR A CA 1
ATOM 1201 C C . THR A 1 154 ? -10.239 3.732 16.423 1.00 93.50 154 THR A C 1
ATOM 1203 O O . THR A 1 154 ? -10.484 4.338 17.464 1.00 93.50 154 THR A O 1
ATOM 1206 N N . GLN A 1 155 ? -9.723 4.319 15.349 1.00 95.62 155 GLN A N 1
ATOM 1207 C CA . GLN A 1 155 ? -9.517 5.756 15.187 1.00 95.62 155 GLN A CA 1
ATOM 1208 C C . GLN A 1 155 ? -10.140 6.236 13.877 1.00 95.62 155 GLN A C 1
ATOM 1210 O O . GLN A 1 155 ? -10.759 5.464 13.148 1.00 95.62 155 GLN A O 1
ATOM 1215 N N . THR A 1 156 ? -10.000 7.528 13.584 1.00 97.19 156 THR A N 1
ATOM 1216 C CA . THR A 1 156 ? -10.412 8.115 12.305 1.00 97.19 156 THR A CA 1
ATOM 1217 C C . THR A 1 156 ? -9.197 8.631 11.549 1.00 97.19 156 THR A C 1
ATOM 1219 O O . THR A 1 156 ? -8.403 9.393 12.095 1.00 97.19 156 THR A O 1
ATOM 1222 N N . MET A 1 157 ? -9.083 8.257 10.278 1.00 96.69 157 MET A N 1
ATOM 1223 C CA . MET A 1 157 ? -8.066 8.748 9.352 1.00 96.69 157 MET A CA 1
ATOM 1224 C C . MET A 1 157 ? -8.734 9.042 8.015 1.00 96.69 157 MET A C 1
ATOM 1226 O O . MET A 1 157 ? -9.525 8.238 7.532 1.00 96.69 157 MET A O 1
ATOM 1230 N N . MET A 1 158 ? -8.473 10.220 7.437 1.00 96.06 158 MET A N 1
ATOM 1231 C CA . MET A 1 158 ? -9.098 10.647 6.173 1.00 96.06 158 MET A CA 1
ATOM 1232 C C . MET A 1 158 ? -10.645 10.574 6.199 1.00 96.06 158 MET A C 1
ATOM 1234 O O . MET A 1 158 ? -11.296 10.290 5.198 1.00 96.06 158 MET A O 1
ATOM 1238 N N . GLY A 1 159 ? -11.248 10.799 7.374 1.00 96.00 159 GLY A N 1
ATOM 1239 C CA . GLY A 1 159 ? -12.699 10.710 7.580 1.00 96.00 159 GLY A CA 1
ATOM 1240 C C . GLY A 1 159 ? -13.266 9.285 7.612 1.00 96.00 159 GLY A C 1
ATOM 1241 O O . GLY A 1 159 ? -14.485 9.126 7.596 1.00 96.00 159 GLY A O 1
ATOM 1242 N N . LYS A 1 160 ? -12.413 8.255 7.653 1.00 96.81 160 LYS A N 1
ATOM 1243 C CA . LYS A 1 160 ? -12.799 6.839 7.655 1.00 96.81 160 LYS A CA 1
ATOM 1244 C C . LYS A 1 160 ? -12.342 6.143 8.940 1.00 96.81 160 LYS A C 1
ATOM 1246 O O . LYS A 1 160 ? -11.314 6.534 9.502 1.00 96.81 160 LYS A O 1
ATOM 1251 N N . PRO A 1 161 ? -13.104 5.151 9.438 1.00 97.12 161 PRO A N 1
ATOM 1252 C CA . PRO A 1 161 ? -12.667 4.344 10.566 1.00 97.12 161 PRO A CA 1
ATOM 1253 C C . PRO A 1 161 ? -11.425 3.539 10.178 1.00 97.12 161 PRO A C 1
ATOM 1255 O O . PRO A 1 161 ? -11.358 2.981 9.088 1.00 97.12 161 PRO A O 1
ATOM 1258 N N . VAL A 1 162 ? -10.453 3.475 11.080 1.00 97.25 162 VAL A N 1
ATOM 1259 C CA . VAL A 1 162 ? -9.198 2.751 10.880 1.00 97.25 162 VAL A CA 1
ATOM 1260 C C . VAL A 1 162 ? -8.828 2.019 12.164 1.00 97.25 162 VAL A C 1
ATOM 1262 O O . VAL A 1 162 ? -8.959 2.575 13.257 1.00 97.25 162 VAL A O 1
ATOM 1265 N N . ILE A 1 163 ? -8.373 0.773 12.055 1.00 95.62 163 ILE A N 1
ATOM 1266 C CA . ILE A 1 163 ? -7.809 0.046 13.192 1.00 95.62 163 ILE A CA 1
ATOM 1267 C C . ILE A 1 163 ? -6.348 0.448 13.347 1.00 95.62 163 ILE A C 1
ATOM 1269 O O . ILE A 1 163 ? -5.527 0.189 12.476 1.00 95.62 163 ILE A O 1
ATOM 1273 N N . VAL A 1 164 ? -6.019 1.076 14.467 1.00 94.00 164 VAL A N 1
ATOM 1274 C CA . VAL A 1 164 ? -4.648 1.392 14.851 1.00 94.00 164 VAL A CA 1
ATOM 1275 C C . VAL A 1 164 ? -4.171 0.338 15.828 1.00 94.00 164 VAL A C 1
ATOM 1277 O O . VAL A 1 164 ? -4.727 0.180 16.917 1.00 94.00 164 VAL A O 1
ATOM 1280 N N . MET A 1 165 ? -3.119 -0.358 15.435 1.00 89.25 165 MET A N 1
ATOM 1281 C CA . MET A 1 165 ? -2.386 -1.267 16.284 1.00 89.25 165 MET A CA 1
ATOM 1282 C C . MET A 1 165 ? -1.165 -0.537 16.836 1.00 89.25 165 MET A C 1
ATOM 1284 O O . MET A 1 165 ? -0.250 -0.157 16.106 1.00 89.25 165 MET A O 1
ATOM 1288 N N . SER A 1 166 ? -1.169 -0.327 18.146 1.00 81.00 166 SER A N 1
ATOM 1289 C CA . SER A 1 166 ? -0.058 0.283 18.871 1.00 81.00 166 SER A CA 1
ATOM 1290 C C . SER A 1 166 ? 0.446 -0.698 19.912 1.00 81.00 166 SER A C 1
ATOM 1292 O O . SER A 1 166 ? -0.373 -1.263 20.645 1.00 81.00 166 SER A O 1
ATOM 1294 N N . GLU A 1 167 ? 1.764 -0.839 20.034 1.00 68.38 167 GLU A N 1
ATOM 1295 C CA . GLU A 1 167 ? 2.336 -1.419 21.243 1.00 68.38 167 GLU A CA 1
ATOM 1296 C C . GLU A 1 167 ? 1.859 -0.594 22.435 1.00 68.38 167 GLU A C 1
ATOM 1298 O O . GLU A 1 167 ? 1.931 0.643 22.450 1.00 68.38 167 GLU A O 1
ATOM 1303 N N . GLU A 1 168 ? 1.357 -1.273 23.459 1.00 52.81 168 GLU A N 1
ATOM 1304 C CA . GLU A 1 168 ? 1.356 -0.663 24.762 1.00 52.81 168 GLU A CA 1
ATOM 1305 C C . GLU A 1 168 ? 2.824 -0.542 25.151 1.00 52.81 168 GLU A C 1
ATOM 1307 O O . GLU A 1 168 ? 3.452 -1.498 25.604 1.00 52.81 168 GLU A O 1
ATOM 1312 N N . VAL A 1 169 ? 3.378 0.664 25.001 1.00 46.00 169 VAL A N 1
ATOM 1313 C CA . VAL A 1 169 ? 4.497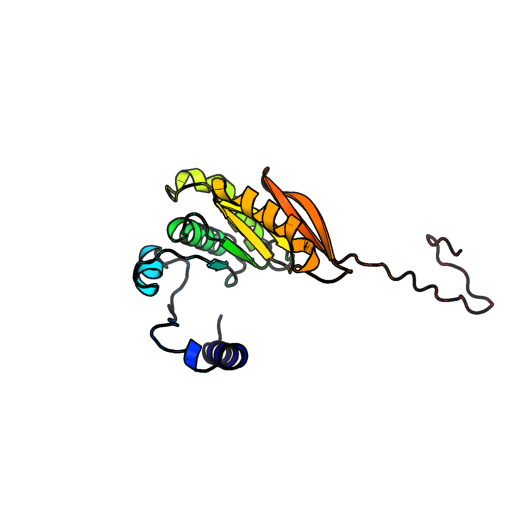 1.064 25.839 1.00 46.00 169 VAL A CA 1
ATOM 1314 C C . VAL A 1 169 ? 3.936 0.992 27.254 1.00 46.00 169 VAL A C 1
ATOM 1316 O O . VAL A 1 169 ? 3.454 1.976 27.818 1.00 46.00 169 VAL A O 1
ATOM 1319 N N . GLN A 1 170 ? 3.991 -0.197 27.859 1.00 39.69 170 GLN A N 1
ATOM 1320 C CA . GLN A 1 170 ? 4.239 -0.285 29.271 1.00 39.69 170 GLN A CA 1
ATOM 1321 C C . GLN A 1 170 ? 5.512 0.525 29.409 1.00 39.69 170 GLN A C 1
ATOM 1323 O O . GLN A 1 170 ? 6.622 0.041 29.187 1.00 39.69 170 GLN A O 1
ATOM 1328 N N . CYS A 1 171 ? 5.346 1.797 29.772 1.00 33.41 171 CYS A N 1
ATOM 1329 C CA . CYS A 1 171 ? 6.291 2.440 30.639 1.00 33.41 171 CYS A CA 1
ATOM 1330 C C . CYS A 1 171 ? 6.403 1.427 31.764 1.00 33.41 171 CYS A C 1
ATOM 1332 O O . CYS A 1 171 ? 5.516 1.346 32.618 1.00 33.41 171 CYS A O 1
ATOM 1334 N N . ARG A 1 172 ? 7.389 0.519 31.656 1.00 36.50 172 ARG A N 1
ATOM 1335 C CA . ARG A 1 172 ? 7.738 -0.396 32.719 1.00 36.50 172 ARG A CA 1
ATOM 1336 C C . ARG A 1 172 ? 7.897 0.590 33.841 1.00 36.50 172 ARG A C 1
ATOM 1338 O O . ARG A 1 172 ? 8.856 1.364 33.841 1.00 36.50 172 ARG A O 1
ATOM 1345 N N . LYS A 1 173 ? 6.937 0.605 34.765 1.00 37.59 173 LYS A N 1
ATOM 1346 C CA . LYS A 1 173 ? 7.178 1.083 36.104 1.00 37.59 173 LYS A CA 1
ATOM 1347 C C . LYS A 1 173 ? 8.315 0.177 36.536 1.00 37.59 173 LYS A C 1
ATOM 1349 O O . LYS A 1 173 ? 8.086 -0.893 37.090 1.00 37.59 173 LYS A O 1
ATOM 1354 N N . ARG A 1 174 ? 9.558 0.543 36.205 1.00 36.09 174 ARG A N 1
ATOM 1355 C CA . ARG A 1 174 ? 10.704 0.115 36.965 1.00 36.09 174 ARG A CA 1
ATOM 1356 C C . ARG A 1 174 ? 10.337 0.689 38.317 1.00 36.09 174 ARG A C 1
ATOM 1358 O O . ARG A 1 174 ? 10.583 1.859 38.585 1.00 36.09 174 ARG A O 1
ATOM 1365 N N . LYS A 1 175 ? 9.684 -0.124 39.149 1.00 40.75 175 LYS A N 1
ATOM 1366 C CA . LYS A 1 175 ? 9.857 -0.051 40.586 1.00 40.75 175 LYS A CA 1
ATOM 1367 C C . LYS A 1 175 ? 11.347 -0.285 40.779 1.00 40.75 175 LYS A C 1
ATOM 1369 O O . LYS A 1 175 ? 11.790 -1.391 41.057 1.00 40.75 175 LYS A O 1
ATOM 1374 N N . ARG A 1 176 ? 12.149 0.739 40.497 1.00 41.75 176 ARG A N 1
ATOM 1375 C CA . ARG A 1 176 ? 13.474 0.828 41.054 1.00 41.75 176 ARG A CA 1
ATOM 1376 C C . ARG A 1 176 ? 13.163 1.097 42.512 1.00 41.75 176 ARG A C 1
ATOM 1378 O O . ARG A 1 176 ? 12.678 2.172 42.848 1.00 41.75 176 ARG A O 1
ATOM 1385 N N . SER A 1 177 ? 13.296 0.067 43.340 1.00 48.78 177 SER A N 1
ATOM 1386 C CA . SER A 1 177 ? 13.404 0.272 44.775 1.00 48.78 177 SER A CA 1
ATOM 1387 C C . SER A 1 177 ? 14.524 1.290 44.956 1.00 48.78 177 SER A C 1
ATOM 1389 O O . SER A 1 177 ? 15.664 1.004 44.578 1.00 48.78 177 SER A O 1
ATOM 1391 N N . LEU A 1 178 ? 14.181 2.492 45.415 1.00 47.31 178 LEU A N 1
ATOM 1392 C CA . LEU A 1 178 ? 15.182 3.476 45.803 1.00 47.31 178 LEU A CA 1
ATOM 1393 C C . LEU A 1 178 ? 16.076 2.796 46.838 1.00 47.31 178 LEU A C 1
ATOM 1395 O O . LEU A 1 178 ? 15.578 2.160 47.773 1.00 47.31 178 LEU A O 1
ATOM 1399 N N . LEU A 1 179 ? 17.390 2.868 46.640 1.00 50.09 179 LEU A N 1
ATOM 1400 C CA . LEU A 1 179 ? 18.307 2.477 47.704 1.00 50.09 179 LEU A CA 1
ATOM 1401 C C . LEU A 1 179 ? 18.104 3.448 48.883 1.00 50.09 179 LEU A C 1
ATOM 1403 O O . LEU A 1 179 ? 17.690 4.591 48.658 1.00 50.09 179 LEU A O 1
ATOM 1407 N N . PRO A 1 180 ? 18.361 3.032 50.136 1.00 42.91 180 PRO A N 1
ATOM 1408 C CA . PRO A 1 180 ? 18.188 3.911 51.288 1.00 42.91 180 PRO A CA 1
ATOM 1409 C C . PRO A 1 180 ? 18.968 5.223 51.090 1.00 42.91 180 PRO A C 1
ATOM 1411 O O . PRO A 1 180 ? 20.195 5.207 51.040 1.00 42.91 180 PRO A O 1
ATOM 1414 N N . GLY A 1 181 ? 18.252 6.345 50.949 1.00 54.19 181 GLY A N 1
ATOM 1415 C CA . GLY A 1 181 ? 18.833 7.685 50.781 1.00 54.19 181 GLY A CA 1
ATOM 1416 C C . GLY A 1 181 ? 18.629 8.363 49.418 1.00 54.19 181 GLY A C 1
ATOM 1417 O O . GLY A 1 181 ? 18.974 9.536 49.296 1.00 54.19 181 GLY A O 1
ATOM 1418 N N . GLU A 1 182 ? 18.055 7.701 48.408 1.00 50.00 182 GLU A N 1
ATOM 1419 C CA . GLU A 1 182 ? 17.713 8.362 47.134 1.00 50.00 182 GLU A CA 1
ATOM 1420 C C . GLU A 1 182 ? 16.354 9.094 47.212 1.00 50.00 182 GLU A C 1
ATOM 1422 O O . GLU A 1 182 ? 15.380 8.571 47.757 1.00 50.00 182 GLU A O 1
ATOM 1427 N N . THR A 1 183 ? 16.261 10.301 46.642 1.00 49.97 183 THR A N 1
ATOM 1428 C CA . THR A 1 183 ? 15.009 11.074 46.535 1.00 49.97 183 THR A CA 1
ATOM 1429 C C . THR A 1 183 ? 14.329 10.866 45.172 1.00 49.97 183 THR A C 1
ATOM 1431 O O . THR A 1 183 ? 14.984 10.771 44.136 1.00 49.97 183 THR A O 1
ATOM 1434 N N . CYS A 1 184 ? 12.991 10.769 45.171 1.00 45.12 184 CYS A N 1
ATOM 1435 C CA . CYS A 1 184 ? 12.162 10.555 43.971 1.00 45.12 184 CYS A CA 1
ATOM 1436 C C . CYS A 1 184 ? 12.253 11.828 43.073 1.00 45.12 184 CYS A C 1
ATOM 1438 O O . CYS A 1 184 ? 12.037 12.931 43.588 1.00 45.12 184 CYS A O 1
ATOM 1440 N N . PRO A 1 185 ? 12.589 11.735 41.765 1.00 47.88 185 PRO A N 1
ATOM 1441 C CA . PRO A 1 185 ? 12.645 12.898 40.873 1.00 47.88 185 PRO A CA 1
ATOM 1442 C C . PRO A 1 185 ? 11.287 13.603 40.766 1.00 47.88 185 PRO A C 1
ATOM 1444 O O . PRO A 1 185 ? 10.239 12.953 40.801 1.00 47.88 185 PRO A O 1
ATOM 1447 N N . ALA A 1 186 ? 11.295 14.929 40.600 1.00 41.72 186 ALA A N 1
ATOM 1448 C CA . ALA A 1 186 ? 10.072 15.722 40.493 1.00 41.72 186 ALA A CA 1
ATOM 1449 C C . ALA A 1 186 ? 9.169 15.200 39.356 1.00 41.72 186 ALA A C 1
ATOM 1451 O O . ALA A 1 186 ? 9.594 15.129 38.205 1.00 41.72 186 ALA A O 1
ATOM 1452 N N . GLY A 1 187 ? 7.930 14.822 39.694 1.00 44.00 187 GLY A N 1
ATOM 1453 C CA . GLY A 1 187 ? 6.931 14.293 38.753 1.00 44.00 187 GLY A CA 1
ATOM 1454 C C . GLY A 1 187 ? 6.594 12.804 38.904 1.00 44.00 187 GLY A C 1
ATOM 1455 O O . GLY A 1 187 ? 5.694 12.326 38.219 1.00 44.00 187 GLY A O 1
ATOM 1456 N N . TYR A 1 188 ? 7.252 12.071 39.808 1.00 44.28 188 TYR A N 1
ATOM 1457 C CA . TYR A 1 188 ? 6.960 10.655 40.062 1.00 44.28 188 TYR A CA 1
ATOM 1458 C C . TYR A 1 188 ? 6.188 10.457 41.375 1.00 44.28 188 TYR A C 1
ATOM 1460 O O . TYR A 1 188 ? 6.585 10.961 42.422 1.00 44.28 188 TYR A O 1
ATOM 1468 N N . GLN A 1 189 ? 5.097 9.684 41.336 1.00 37.28 189 GLN A N 1
ATOM 1469 C CA . GLN A 1 189 ? 4.470 9.135 42.542 1.00 37.28 189 GLN A CA 1
ATOM 1470 C C . GLN A 1 189 ? 5.107 7.780 42.858 1.00 37.28 189 GLN A C 1
ATOM 1472 O O . GLN A 1 189 ? 4.907 6.796 42.144 1.00 37.28 189 GLN A O 1
ATOM 1477 N N . CYS A 1 190 ? 5.898 7.752 43.926 1.00 39.81 190 CYS A N 1
ATOM 1478 C CA . CYS A 1 190 ? 6.464 6.545 44.507 1.00 39.81 190 CYS A CA 1
ATOM 1479 C C . CYS A 1 190 ? 5.397 5.923 45.459 1.00 39.81 190 CYS A C 1
ATOM 1481 O O . CYS A 1 190 ? 4.969 6.596 46.394 1.00 39.81 190 CYS A O 1
ATOM 1483 N N . SER A 1 191 ? 4.922 4.693 45.188 1.00 41.91 191 SER A N 1
ATOM 1484 C CA . SER A 1 191 ? 3.987 3.913 46.039 1.00 41.91 191 SER A CA 1
ATOM 1485 C C . SER A 1 191 ? 4.720 2.943 46.953 1.00 41.91 191 SER A C 1
ATOM 1487 O O . SER A 1 191 ? 5.540 2.187 46.372 1.00 41.91 191 SER A O 1
#

pLDDT: mean 85.9, std 17.76, range [33.41, 98.62]

Foldseek 3Di:
DDDPVVVQVVCCVPPRPVCVPQLNDDDDPDQLLPDALVNVCVSVVNAADQEAEADDDLALSSLLSSVLSNLQRHDQNHKYKYAQLPPPVRVRNVNNVVVNQVCVVVSPSPAGWDWAEADPRITMTHGPVCSVVVNVVCVVVVVVVDHPQWDWDWDDDPNDTYTYIDGPPPPVPPPPVDDPPDDDPPPDDDD

InterPro domains:
  IPR029063 S-adenosyl-L-methionine-dependent methyltransferase superfamily [G3DSA:3.40.50.150] (2-109)

Radius of gyration: 21.18 Å; chains: 1; bounding box: 38×38×70 Å